Protein AF-A0A1M5PJF7-F1 (afdb_monomer)

pLDDT: mean 77.86, std 19.86, range [34.03, 98.06]

Secondary structure (DSSP, 8-state):
--------------------------PPP--------SSEEEEEHHHHHHHHHHHHHTGGGSTT--S-EEEEEESSTTS----TT--EEEESSSPPEEE---TTSEE-----HHHHHTT-EEEEEEETTSEEEEEE---TT--TTEEEHHHHHHHHHHHHHHHHHHS-HHHHHHHHHHHTSS-STTTS--EEPPPTT--EEEEEEEETTEEEEPPEETTTTEEE--TT-TTS-TT-EEEEEEPPPPPPP----

Structure (mmCIF, N/CA/C/O backbone):
data_AF-A0A1M5PJF7-F1
#
_entry.id   AF-A0A1M5PJF7-F1
#
loop_
_atom_site.group_PDB
_atom_site.id
_atom_site.type_symbol
_atom_site.label_atom_id
_atom_site.label_alt_id
_atom_site.label_comp_id
_atom_site.label_asym_id
_atom_site.label_entity_id
_atom_site.label_seq_id
_atom_site.pdbx_PDB_ins_code
_atom_site.Cartn_x
_atom_site.Cartn_y
_atom_site.Cartn_z
_atom_site.occupancy
_atom_site.B_iso_or_equiv
_atom_site.auth_seq_id
_atom_site.auth_comp_id
_atom_site.auth_asym_id
_atom_site.auth_atom_id
_atom_site.pdbx_PDB_model_num
ATOM 1 N N . MET A 1 1 ? -18.560 -54.743 82.446 1.00 37.56 1 MET A N 1
ATOM 2 C CA . MET A 1 1 ? -17.138 -55.149 82.391 1.00 37.56 1 MET A CA 1
ATOM 3 C C . MET A 1 1 ? -16.379 -53.989 81.767 1.00 37.56 1 MET A C 1
ATOM 5 O O . MET A 1 1 ? -16.608 -53.721 80.602 1.00 37.56 1 MET A O 1
ATOM 9 N N . SER A 1 2 ? -15.790 -53.081 82.554 1.00 37.41 2 SER A N 1
ATOM 10 C CA . SER A 1 2 ? -14.482 -53.226 83.243 1.00 37.41 2 SER A CA 1
ATOM 11 C C . SER A 1 2 ? -13.359 -53.350 82.197 1.00 37.41 2 SER A C 1
ATOM 13 O O . SER A 1 2 ? -13.464 -54.222 81.353 1.00 37.41 2 SER A O 1
ATOM 15 N N . LEU A 1 3 ? -12.280 -52.563 82.156 1.00 34.03 3 LEU A N 1
ATOM 16 C CA . LEU A 1 3 ? -11.519 -51.929 83.231 1.00 34.03 3 LEU A CA 1
ATOM 17 C C . LEU A 1 3 ? -10.560 -50.854 82.648 1.00 34.03 3 LEU A C 1
ATOM 19 O O . LEU A 1 3 ? -10.261 -50.854 81.459 1.00 34.03 3 LEU A O 1
ATOM 23 N N . ARG A 1 4 ? -10.105 -49.953 83.526 1.00 49.88 4 ARG A N 1
ATOM 24 C CA . ARG A 1 4 ? -9.154 -48.836 83.341 1.00 49.88 4 ARG A CA 1
ATOM 25 C C . ARG A 1 4 ? -7.689 -49.276 83.104 1.00 49.88 4 ARG A C 1
ATOM 27 O O . ARG A 1 4 ? -7.376 -50.438 83.329 1.00 49.88 4 ARG A O 1
ATOM 34 N N . LEU A 1 5 ? -6.836 -48.249 82.907 1.00 41.16 5 LEU A N 1
ATOM 35 C CA . LEU A 1 5 ? -5.386 -48.109 83.218 1.00 41.16 5 LEU A CA 1
ATOM 36 C C . LEU A 1 5 ? -4.423 -48.380 82.051 1.00 41.16 5 LEU A C 1
ATOM 38 O O . LEU A 1 5 ? -4.647 -49.297 81.281 1.00 41.16 5 LEU A O 1
ATOM 42 N N . MET A 1 6 ? -3.267 -47.728 81.908 1.00 40.53 6 MET A N 1
ATOM 43 C CA . MET A 1 6 ? -2.692 -46.425 82.294 1.00 40.53 6 MET A CA 1
ATOM 44 C C . MET A 1 6 ? -1.256 -46.442 81.718 1.00 40.53 6 MET A C 1
ATOM 46 O O . MET A 1 6 ? -0.660 -47.509 81.647 1.00 40.53 6 MET A O 1
ATOM 50 N N . GLN A 1 7 ? -0.693 -45.255 81.461 1.00 46.88 7 GLN A N 1
ATOM 51 C CA . GLN A 1 7 ? 0.750 -44.930 81.465 1.00 46.88 7 GLN A CA 1
ATOM 52 C C . GLN A 1 7 ? 1.678 -45.407 80.329 1.00 46.88 7 GLN A C 1
ATOM 54 O O . GLN A 1 7 ? 1.702 -46.566 79.939 1.00 46.88 7 GLN A O 1
ATOM 59 N N . GLY A 1 8 ? 2.575 -44.488 79.936 1.00 36.56 8 GLY A N 1
ATOM 60 C CA . GLY A 1 8 ? 3.914 -44.829 79.442 1.00 36.56 8 GLY A CA 1
ATOM 61 C C . GLY A 1 8 ? 4.430 -43.948 78.307 1.00 36.56 8 GLY A C 1
ATOM 62 O O . GLY A 1 8 ? 4.202 -44.250 77.146 1.00 36.56 8 GLY A O 1
ATOM 63 N N . ALA A 1 9 ? 5.144 -42.873 78.639 1.00 46.06 9 ALA A N 1
ATOM 64 C CA . ALA A 1 9 ? 5.827 -41.991 77.695 1.00 46.06 9 ALA A CA 1
ATOM 65 C C . ALA A 1 9 ? 7.051 -42.656 77.030 1.00 46.06 9 ALA A C 1
ATOM 67 O O . ALA A 1 9 ? 7.822 -43.323 77.713 1.00 46.06 9 ALA A O 1
ATOM 68 N N . ALA A 1 10 ? 7.292 -42.370 75.745 1.00 41.84 10 ALA A N 1
ATOM 69 C CA . ALA A 1 10 ? 8.631 -42.378 75.150 1.00 41.84 10 ALA A CA 1
ATOM 70 C C . ALA A 1 10 ? 8.677 -41.462 73.915 1.00 41.84 10 ALA A C 1
ATOM 72 O O . ALA A 1 10 ? 7.994 -41.674 72.916 1.00 41.84 10 ALA A O 1
ATOM 73 N N . LEU A 1 11 ? 9.494 -40.421 74.040 1.00 44.53 11 LEU A N 1
ATOM 74 C CA . LEU A 1 11 ? 9.906 -39.468 73.021 1.00 44.53 11 LEU A CA 1
ATOM 75 C C . LEU A 1 11 ? 10.819 -40.174 72.000 1.00 44.53 11 LEU A C 1
ATOM 77 O O . LEU A 1 11 ? 11.882 -40.655 72.383 1.00 44.53 11 LEU A O 1
ATOM 81 N N . VAL A 1 12 ? 10.459 -40.187 70.713 1.00 43.56 12 VAL A N 1
ATOM 82 C CA . VAL A 1 12 ? 11.425 -40.385 69.618 1.00 43.56 12 VAL A CA 1
ATOM 83 C C . VAL A 1 12 ? 11.188 -39.309 68.565 1.00 43.56 12 VAL A C 1
ATOM 85 O O . VAL A 1 12 ? 10.154 -39.251 67.906 1.00 43.56 12 VAL A O 1
ATOM 88 N N . LEU A 1 13 ? 12.181 -38.432 68.472 1.00 51.47 13 LEU A N 1
ATOM 89 C CA . LEU A 1 13 ? 12.356 -37.389 67.478 1.00 51.47 13 LEU A CA 1
ATOM 90 C C . LEU A 1 13 ? 12.697 -38.051 66.130 1.00 51.47 13 LEU A C 1
ATOM 92 O O . LEU A 1 13 ? 13.744 -38.686 66.017 1.00 51.47 13 LEU A O 1
ATOM 96 N N . VAL A 1 14 ? 11.861 -37.885 65.103 1.00 43.28 14 VAL A N 1
ATOM 97 C CA . VAL A 1 14 ? 12.261 -38.117 63.705 1.00 43.28 14 VAL A CA 1
ATOM 98 C C . VAL A 1 14 ? 11.822 -36.914 62.878 1.00 43.28 14 VAL A C 1
ATOM 100 O O . VAL A 1 14 ? 10.634 -36.662 62.692 1.00 43.28 14 VAL A O 1
ATOM 103 N N . CYS A 1 15 ? 12.816 -36.159 62.410 1.00 47.19 15 CYS A N 1
ATOM 104 C CA . CYS A 1 15 ? 12.682 -35.135 61.384 1.00 47.19 15 CYS A CA 1
ATOM 105 C C . CYS A 1 15 ? 12.075 -35.741 60.114 1.00 47.19 15 CYS A C 1
ATOM 107 O O . CYS A 1 15 ? 12.706 -36.560 59.451 1.00 47.19 15 CYS A O 1
ATOM 109 N N . GLY A 1 16 ? 10.878 -35.291 59.755 1.00 39.50 16 GLY A N 1
ATOM 110 C CA . GLY A 1 16 ? 10.255 -35.546 58.463 1.00 39.50 16 GLY A CA 1
ATOM 111 C C . GLY A 1 16 ? 9.564 -34.276 58.001 1.00 39.50 16 GLY A C 1
ATOM 112 O O . GLY A 1 16 ? 8.372 -34.095 58.231 1.00 39.50 16 GLY A O 1
ATOM 113 N N . SER A 1 17 ? 10.338 -33.363 57.421 1.00 43.09 17 SER A N 1
ATOM 114 C CA . SER A 1 17 ? 9.869 -32.108 56.840 1.00 43.09 17 SER A CA 1
ATOM 115 C C . SER A 1 17 ? 8.889 -32.413 55.704 1.00 43.09 17 SER A C 1
ATOM 117 O O . SER A 1 17 ? 9.295 -32.706 54.581 1.00 43.09 17 SER A O 1
ATOM 119 N N . LEU A 1 18 ? 7.589 -32.364 55.990 1.00 44.09 18 LEU A N 1
ATOM 120 C CA . LEU A 1 18 ? 6.562 -32.302 54.957 1.00 44.09 18 LEU A CA 1
ATOM 121 C C . LEU A 1 18 ? 6.704 -30.946 54.261 1.00 44.09 18 LEU A C 1
ATOM 123 O O . LEU A 1 18 ? 6.338 -29.90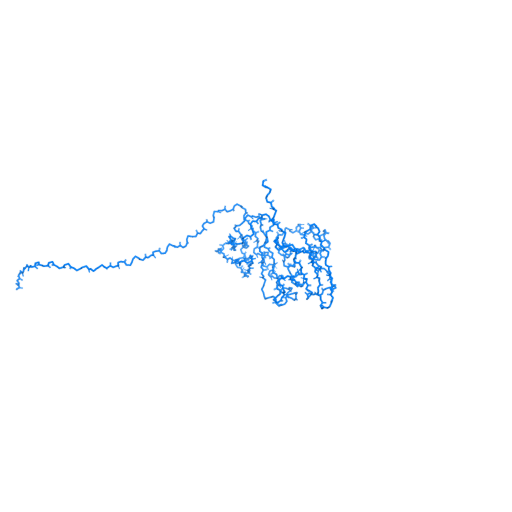4 54.803 1.00 44.09 18 LEU A O 1
ATOM 127 N N . PHE A 1 19 ? 7.294 -30.972 53.068 1.00 39.22 19 PHE A N 1
ATOM 128 C CA . PHE A 1 19 ? 7.255 -29.872 52.117 1.00 39.22 19 PHE A CA 1
ATOM 129 C C . PHE A 1 19 ? 5.787 -29.578 51.785 1.00 39.22 19 PHE A C 1
ATOM 131 O O . PHE A 1 19 ? 5.171 -30.265 50.972 1.00 39.22 19 PHE A O 1
ATOM 138 N N . SER A 1 20 ? 5.221 -28.545 52.409 1.00 41.41 20 SER A N 1
ATOM 139 C CA . SER A 1 20 ? 4.055 -27.863 51.856 1.00 41.41 20 SER A CA 1
ATOM 140 C C . SER A 1 20 ? 4.464 -27.292 50.504 1.00 41.41 20 SER A C 1
ATOM 142 O O . SER A 1 20 ? 5.227 -26.328 50.434 1.00 41.41 20 SER A O 1
ATOM 144 N N . ALA A 1 21 ? 3.979 -27.906 49.426 1.00 42.25 21 ALA A N 1
ATOM 145 C CA . ALA A 1 21 ? 4.010 -27.312 48.103 1.00 42.25 21 ALA A CA 1
ATOM 146 C C . ALA A 1 21 ? 3.176 -26.026 48.157 1.00 42.25 21 ALA A C 1
ATOM 148 O O . ALA A 1 21 ? 1.947 -26.057 48.103 1.00 42.25 21 ALA A O 1
ATOM 149 N N . ALA A 1 22 ? 3.852 -24.890 48.321 1.00 41.84 22 ALA A N 1
ATOM 150 C CA . ALA A 1 22 ? 3.267 -23.595 48.046 1.00 41.84 22 ALA A CA 1
ATOM 151 C C . ALA A 1 22 ? 2.885 -23.596 46.563 1.00 41.84 22 ALA A C 1
ATOM 153 O O . ALA A 1 22 ? 3.747 -23.525 45.687 1.00 41.84 22 ALA A O 1
ATOM 154 N N . ALA A 1 23 ? 1.590 -23.747 46.288 1.00 39.09 23 ALA A N 1
ATOM 155 C CA . ALA A 1 23 ? 1.035 -23.450 44.984 1.00 39.09 23 ALA A CA 1
ATOM 156 C C . ALA A 1 23 ? 1.400 -21.995 44.679 1.00 39.09 23 ALA A C 1
ATOM 158 O O . ALA A 1 23 ? 0.889 -21.072 45.314 1.00 39.09 23 ALA A O 1
ATOM 159 N N . LEU A 1 24 ? 2.345 -21.805 43.758 1.00 40.41 24 LEU A N 1
ATOM 160 C CA . LEU A 1 24 ? 2.620 -20.510 43.162 1.00 40.41 24 LEU A CA 1
ATOM 161 C C . LEU A 1 24 ? 1.315 -20.065 42.507 1.00 40.41 24 LEU A C 1
ATOM 163 O O . LEU A 1 24 ? 0.960 -20.537 41.429 1.00 40.41 24 LEU A O 1
ATOM 167 N N . ALA A 1 25 ? 0.581 -19.194 43.196 1.00 42.78 25 ALA A N 1
ATOM 168 C CA . ALA A 1 25 ? -0.446 -18.386 42.579 1.00 42.78 25 ALA A CA 1
ATOM 169 C C . ALA A 1 25 ? 0.254 -17.614 41.458 1.00 42.78 25 ALA A C 1
ATOM 171 O O . ALA A 1 25 ? 0.990 -16.662 41.714 1.00 42.78 25 ALA A O 1
ATOM 172 N N . GLN A 1 26 ? 0.108 -18.094 40.223 1.00 41.62 26 GLN A N 1
ATOM 173 C CA . GLN A 1 26 ? 0.481 -17.321 39.055 1.00 41.62 26 GLN A CA 1
ATOM 174 C C . GLN A 1 26 ? -0.408 -16.085 39.078 1.00 41.62 26 GLN A C 1
ATOM 176 O O . GLN A 1 26 ? -1.616 -16.166 38.853 1.00 41.62 26 GLN A O 1
ATOM 181 N N . GLU A 1 27 ? 0.203 -14.960 39.438 1.00 40.22 27 GLU A N 1
ATOM 182 C CA . GLU A 1 27 ? -0.378 -13.637 39.290 1.00 40.22 27 GLU A CA 1
ATOM 183 C C . GLU A 1 27 ? -0.905 -13.560 37.848 1.00 40.22 27 GLU A C 1
ATOM 185 O O . GLU A 1 27 ? -0.125 -13.797 36.915 1.00 40.22 27 GLU A O 1
ATOM 190 N N . PRO A 1 28 ? -2.220 -13.345 37.636 1.00 44.25 28 PRO A N 1
ATOM 191 C CA . PRO A 1 28 ? -2.750 -13.225 36.287 1.00 44.25 28 PRO A CA 1
ATOM 192 C C . PRO A 1 28 ? -1.935 -12.138 35.586 1.00 44.25 28 PRO A C 1
ATOM 194 O O . PRO A 1 28 ? -1.620 -11.131 36.233 1.00 44.25 28 PRO A O 1
ATOM 197 N N . PRO A 1 29 ? -1.534 -12.333 34.314 1.00 44.34 29 PRO A N 1
ATOM 198 C CA . PRO A 1 29 ? -0.698 -11.365 33.626 1.00 44.34 29 PRO A CA 1
ATOM 199 C C . PRO A 1 29 ? -1.366 -10.008 33.778 1.00 44.34 29 PRO A C 1
ATOM 201 O O . PRO A 1 29 ? -2.512 -9.843 33.355 1.00 44.34 29 PRO A O 1
ATOM 204 N N . LYS A 1 30 ? -0.678 -9.085 34.470 1.00 39.25 30 LYS A N 1
ATOM 205 C CA . LYS A 1 30 ? -1.157 -7.724 34.693 1.00 39.25 30 LYS A CA 1
ATOM 206 C C . LYS A 1 30 ? -1.601 -7.208 33.342 1.00 39.25 30 LYS A C 1
ATOM 208 O O . LYS A 1 30 ? -0.770 -6.978 32.463 1.00 39.25 30 LYS A O 1
ATOM 213 N N . ALA A 1 31 ? -2.917 -7.091 33.177 1.00 40.16 31 ALA A N 1
ATOM 214 C CA . ALA A 1 31 ? -3.494 -6.384 32.063 1.00 40.16 31 ALA A CA 1
ATOM 215 C C . ALA A 1 31 ? -2.829 -5.015 32.105 1.00 40.16 31 ALA A C 1
ATOM 217 O O . ALA A 1 31 ? -2.982 -4.277 33.078 1.00 40.16 31 ALA A O 1
ATOM 218 N N . VAL A 1 32 ? -1.976 -4.747 31.118 1.00 47.91 32 VAL A N 1
ATOM 219 C CA . VAL A 1 32 ? -1.353 -3.444 30.954 1.00 47.91 32 VAL A CA 1
ATOM 220 C C . VAL A 1 32 ? -2.512 -2.496 30.701 1.00 47.91 32 VAL A C 1
ATOM 222 O O . VAL A 1 32 ? -3.029 -2.406 29.588 1.00 47.91 32 VAL A O 1
ATOM 225 N N . GLU A 1 33 ? -2.979 -1.871 31.776 1.00 37.62 33 GLU A N 1
ATOM 226 C CA . GLU A 1 33 ? -3.931 -0.781 31.760 1.00 37.62 33 GLU A CA 1
ATOM 227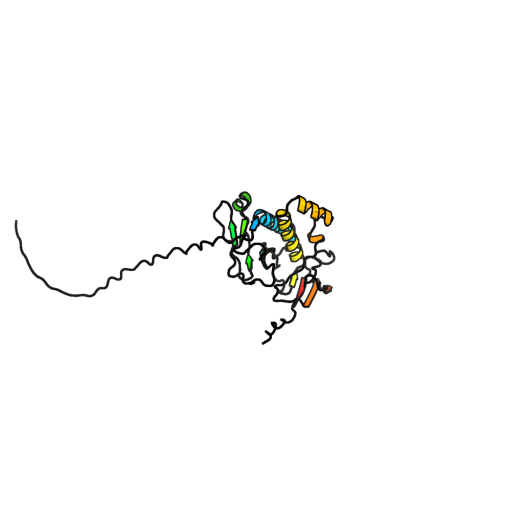 C C . GLU A 1 33 ? -3.222 0.352 31.024 1.00 37.62 33 GLU A C 1
ATOM 229 O O . GLU A 1 33 ? -2.308 1.007 31.534 1.00 37.62 33 GLU A O 1
ATOM 234 N N . ILE A 1 34 ? -3.538 0.471 29.735 1.00 48.06 34 ILE A N 1
ATOM 235 C CA . ILE A 1 34 ? -2.946 1.467 28.857 1.00 48.06 34 ILE A CA 1
ATOM 236 C C . ILE A 1 34 ? -3.388 2.814 29.419 1.00 48.06 34 ILE A C 1
ATOM 238 O O . ILE A 1 34 ? -4.544 3.202 29.258 1.00 48.06 34 ILE A O 1
ATOM 242 N N . LYS A 1 35 ? -2.466 3.522 30.086 1.00 42.34 35 LYS A N 1
ATOM 243 C CA . LYS A 1 35 ? -2.616 4.947 30.399 1.00 42.34 35 LYS A CA 1
ATOM 244 C C . LYS A 1 35 ? -3.142 5.628 29.142 1.00 42.34 35 LYS A C 1
ATOM 246 O O . LYS A 1 35 ? -2.438 5.633 28.133 1.00 42.34 35 LYS A O 1
ATOM 251 N N . GLY A 1 36 ? -4.371 6.142 29.216 1.00 47.97 36 GLY A N 1
ATOM 252 C CA . GLY A 1 36 ? -5.081 6.747 28.094 1.00 47.97 36 GLY A CA 1
ATOM 253 C C . GLY A 1 36 ? -4.162 7.687 27.325 1.00 47.97 36 GLY A C 1
ATOM 254 O O . GLY A 1 36 ? -3.792 8.758 27.809 1.00 47.97 36 GLY A O 1
ATOM 255 N N . MET A 1 37 ? -3.728 7.246 26.146 1.00 63.00 37 MET A N 1
ATOM 256 C CA . MET A 1 37 ? -2.915 8.063 25.267 1.00 63.00 37 MET A CA 1
ATOM 257 C C . MET A 1 37 ? -3.826 9.128 24.665 1.00 63.00 37 MET A C 1
ATOM 259 O O . MET A 1 37 ? -4.854 8.814 24.072 1.00 63.00 37 MET A O 1
ATOM 263 N N . LYS A 1 38 ? -3.463 10.399 24.836 1.00 54.66 38 LYS A N 1
ATOM 264 C CA . LYS A 1 38 ? -4.208 11.513 24.249 1.00 54.66 38 LYS A CA 1
ATOM 265 C C . LYS A 1 38 ? -4.028 11.494 22.724 1.00 54.66 38 LYS A C 1
ATOM 267 O O . LYS A 1 38 ? -2.899 11.654 22.268 1.00 54.66 38 LYS A O 1
ATOM 272 N N . ASP A 1 39 ? -5.135 11.347 21.988 1.00 60.56 39 ASP A N 1
ATOM 273 C CA . ASP A 1 39 ? -5.223 11.343 20.512 1.00 60.56 39 ASP A CA 1
ATOM 274 C C . ASP A 1 39 ? -4.454 10.175 19.848 1.00 60.56 39 ASP A C 1
ATOM 276 O O . ASP A 1 39 ? -3.387 10.402 19.271 1.00 60.56 39 ASP A O 1
ATOM 280 N N . PRO A 1 40 ? -4.927 8.917 19.969 1.00 65.44 40 PRO A N 1
ATOM 281 C CA . PRO A 1 40 ? -4.316 7.778 19.278 1.00 65.44 40 PRO A CA 1
ATOM 282 C C . PRO A 1 40 ? -4.506 7.862 17.750 1.00 65.44 40 PRO A C 1
ATOM 284 O O . PRO A 1 40 ? -5.423 8.522 17.263 1.00 65.44 40 PRO A O 1
ATOM 287 N N . GLU A 1 41 ? -3.648 7.188 16.974 1.00 71.38 41 GLU A N 1
ATOM 288 C CA . GLU A 1 41 ? -3.918 6.969 15.542 1.00 71.38 41 GLU A CA 1
ATOM 289 C C . GLU A 1 41 ? -5.118 6.022 15.397 1.00 71.38 41 GLU A C 1
ATOM 291 O O . GLU A 1 41 ? -5.075 4.892 15.891 1.00 71.38 41 GLU A O 1
ATOM 296 N N . LEU A 1 42 ? -6.166 6.508 14.725 1.00 80.88 42 LEU A N 1
ATOM 297 C CA . LEU A 1 42 ? -7.426 5.807 14.491 1.00 80.88 42 LEU A CA 1
ATOM 298 C C . LEU A 1 42 ? -7.654 5.640 12.989 1.00 80.88 42 LEU A C 1
ATOM 300 O O . LEU A 1 42 ? -7.489 6.588 12.217 1.00 80.88 42 LEU A O 1
ATOM 304 N N . ARG A 1 43 ? -8.065 4.439 12.585 1.00 86.81 43 ARG A N 1
ATOM 305 C CA . ARG A 1 43 ? -8.507 4.126 11.221 1.00 86.81 43 ARG A CA 1
ATOM 306 C C . ARG A 1 43 ? -9.759 3.268 11.279 1.00 86.81 43 ARG A C 1
ATOM 308 O O . ARG A 1 43 ? -9.770 2.251 11.961 1.00 86.81 43 ARG A O 1
ATOM 315 N N . LEU A 1 44 ? -10.793 3.636 10.529 1.00 92.38 44 LEU A N 1
ATOM 316 C CA . LEU A 1 44 ? -12.035 2.865 10.484 1.00 92.38 44 LEU A CA 1
ATOM 317 C C . LEU A 1 44 ? -11.780 1.470 9.897 1.00 92.38 44 LEU A C 1
ATOM 319 O O . LEU A 1 44 ? -11.188 1.329 8.822 1.00 92.38 44 LEU A O 1
ATOM 323 N N . PHE A 1 45 ? -12.285 0.433 10.564 1.00 95.12 45 PHE A N 1
ATOM 324 C CA . PHE A 1 45 ? -12.196 -0.952 10.099 1.00 95.12 45 PHE A CA 1
ATOM 325 C C . PHE A 1 45 ? -12.911 -1.145 8.754 1.00 95.12 45 PHE A C 1
ATOM 327 O O . PHE A 1 45 ? -12.447 -1.898 7.897 1.00 95.12 45 PHE A O 1
ATOM 334 N N . ARG A 1 46 ? -13.996 -0.397 8.510 1.00 95.50 46 ARG A N 1
ATOM 335 C CA . ARG A 1 46 ? -14.675 -0.369 7.205 1.00 95.50 46 ARG A CA 1
ATOM 336 C C . ARG A 1 46 ? -13.758 0.100 6.081 1.00 95.50 46 ARG A C 1
ATOM 338 O O . ARG A 1 46 ? -13.725 -0.536 5.037 1.00 95.50 46 ARG A O 1
ATOM 345 N N . SER A 1 47 ? -12.959 1.143 6.309 1.00 95.38 47 SER A N 1
ATOM 346 C CA . SER A 1 47 ? -12.003 1.636 5.312 1.00 95.38 47 SER A CA 1
ATOM 347 C C . SER A 1 47 ? -10.943 0.592 4.984 1.00 95.38 47 SER A C 1
ATOM 349 O O . SER A 1 47 ? -10.621 0.398 3.817 1.00 95.38 47 SER A O 1
ATOM 351 N N . VAL A 1 48 ? -10.444 -0.131 5.992 1.00 95.38 48 VAL A N 1
ATOM 352 C CA . VAL A 1 48 ? -9.550 -1.281 5.774 1.00 95.38 48 VAL A CA 1
ATOM 353 C C . VAL A 1 48 ? -10.243 -2.374 4.969 1.00 95.38 48 VAL A C 1
ATOM 355 O O . VAL A 1 48 ? -9.632 -2.922 4.056 1.00 95.38 48 VAL A O 1
ATOM 358 N N . THR A 1 49 ? -11.499 -2.685 5.292 1.00 97.00 49 THR A N 1
ATOM 359 C CA . THR A 1 49 ? -12.282 -3.705 4.580 1.00 97.00 49 THR A CA 1
ATOM 360 C C . THR A 1 49 ? -12.424 -3.346 3.103 1.00 97.00 49 THR A C 1
ATOM 362 O O . THR A 1 49 ? -12.154 -4.199 2.267 1.00 97.00 49 THR A O 1
ATOM 365 N N . THR A 1 50 ? -12.674 -2.074 2.768 1.00 97.38 50 THR A N 1
ATOM 366 C CA . THR A 1 50 ? -12.627 -1.588 1.378 1.00 97.38 50 THR A CA 1
ATOM 367 C C . THR A 1 50 ? -11.270 -1.856 0.718 1.00 97.38 50 THR A C 1
ATOM 369 O O . THR A 1 50 ? -11.201 -2.215 -0.456 1.00 97.38 50 THR A O 1
ATOM 372 N N . GLY A 1 51 ? -10.169 -1.694 1.456 1.00 97.00 51 GLY A N 1
ATOM 373 C CA . GLY A 1 51 ? -8.832 -2.044 0.974 1.00 97.00 51 GLY A CA 1
ATOM 374 C C . GLY A 1 51 ? -8.667 -3.542 0.696 1.00 97.00 51 GLY A C 1
ATOM 375 O O . GLY A 1 51 ? -8.091 -3.905 -0.327 1.00 97.00 51 GLY A O 1
ATOM 376 N N . LEU A 1 52 ? -9.206 -4.404 1.565 1.00 98.00 52 LEU A N 1
ATOM 377 C CA . LEU A 1 52 ? -9.237 -5.857 1.355 1.00 98.00 52 LEU A CA 1
ATOM 378 C C . LEU A 1 52 ? -10.079 -6.222 0.122 1.00 98.00 52 LEU A C 1
ATOM 380 O O . LEU A 1 52 ? -9.637 -7.029 -0.688 1.00 98.00 52 LEU A O 1
ATOM 384 N N . ASP A 1 53 ? -11.241 -5.588 -0.059 1.00 98.06 53 ASP A N 1
ATOM 385 C CA . ASP A 1 53 ? -12.096 -5.773 -1.240 1.00 98.06 53 ASP A CA 1
ATOM 386 C C . ASP A 1 53 ? -11.374 -5.364 -2.524 1.00 98.06 53 ASP A C 1
ATOM 388 O O . ASP A 1 53 ? -11.378 -6.105 -3.500 1.00 98.06 53 ASP A O 1
ATOM 392 N N . THR A 1 54 ? -10.681 -4.223 -2.499 1.00 97.94 54 THR A N 1
ATOM 393 C CA . THR A 1 54 ? -9.902 -3.734 -3.646 1.00 97.94 54 THR A CA 1
ATOM 394 C C . THR A 1 54 ? -8.751 -4.684 -3.986 1.00 97.94 54 THR A C 1
ATOM 396 O O . THR A 1 54 ? -8.458 -4.914 -5.155 1.00 97.94 54 THR A O 1
ATOM 399 N N . PHE A 1 55 ? -8.090 -5.262 -2.981 1.00 98.06 55 PHE A N 1
ATOM 400 C CA . PHE A 1 55 ? -7.053 -6.267 -3.211 1.00 98.06 55 PHE A CA 1
ATOM 401 C C . PHE A 1 55 ? -7.610 -7.523 -3.893 1.00 98.06 55 PHE A C 1
ATOM 403 O O . PHE A 1 55 ? -6.970 -8.067 -4.790 1.00 98.06 55 PHE A O 1
ATOM 410 N N . ASP A 1 56 ? -8.797 -7.970 -3.478 1.00 97.88 56 ASP A N 1
ATOM 411 C CA . ASP A 1 56 ? -9.467 -9.123 -4.077 1.00 97.88 56 ASP A CA 1
ATOM 412 C C . ASP A 1 56 ? -9.955 -8.827 -5.507 1.00 97.88 56 ASP A C 1
ATOM 414 O O . ASP A 1 56 ? -9.810 -9.684 -6.378 1.00 97.88 56 ASP A O 1
ATOM 418 N N . GLU A 1 57 ? -10.480 -7.622 -5.756 1.00 97.88 57 GLU A N 1
ATOM 419 C CA . GLU A 1 57 ? -10.984 -7.168 -7.062 1.00 97.88 57 GLU A CA 1
ATOM 420 C C . GLU A 1 57 ? -9.883 -7.092 -8.127 1.00 97.88 57 GLU A C 1
ATOM 422 O O . GLU A 1 57 ? -10.110 -7.538 -9.246 1.00 97.88 57 GLU A O 1
ATOM 427 N N . TYR A 1 58 ? -8.702 -6.569 -7.774 1.00 97.00 58 TYR A N 1
ATOM 428 C CA . TYR A 1 58 ? -7.586 -6.322 -8.703 1.00 97.00 58 TYR A CA 1
ATOM 429 C C . TYR A 1 58 ? -6.436 -7.328 -8.538 1.00 97.00 58 TYR A C 1
ATOM 431 O O . TYR A 1 58 ? -5.258 -7.017 -8.761 1.00 97.00 58 TYR A O 1
ATOM 439 N N . ARG A 1 59 ? -6.751 -8.550 -8.093 1.00 96.38 59 ARG A N 1
ATOM 440 C CA . ARG A 1 59 ? -5.757 -9.588 -7.781 1.00 96.38 59 ARG A CA 1
ATOM 441 C C . ARG A 1 59 ? -4.903 -9.976 -8.994 1.00 96.38 59 ARG A C 1
ATOM 443 O O . ARG A 1 59 ? -3.767 -10.416 -8.818 1.00 96.38 59 ARG A O 1
ATOM 450 N N . GLU A 1 60 ? -5.393 -9.778 -10.217 1.00 96.62 60 GLU A N 1
ATOM 451 C CA . GLU A 1 60 ? -4.634 -9.999 -11.452 1.00 96.62 60 GLU A CA 1
ATOM 452 C C . GLU A 1 60 ? -3.360 -9.152 -11.542 1.00 96.62 60 GLU A C 1
ATOM 454 O O . GLU A 1 60 ? -2.400 -9.565 -12.193 1.00 96.62 60 GLU A O 1
ATOM 459 N N . LEU A 1 61 ? -3.305 -8.014 -10.842 1.00 95.56 61 LEU A N 1
ATOM 460 C CA . LEU A 1 61 ? -2.105 -7.189 -10.778 1.00 95.56 61 LEU A CA 1
ATOM 461 C C . LEU A 1 61 ? -0.994 -7.840 -9.955 1.00 95.56 61 LEU A C 1
ATOM 463 O O . LEU A 1 61 ? 0.164 -7.516 -10.191 1.00 95.56 61 LEU A O 1
ATOM 467 N N . ALA A 1 62 ? -1.296 -8.751 -9.023 1.00 96.56 62 ALA A N 1
ATOM 468 C CA . ALA A 1 62 ? -0.315 -9.458 -8.191 1.00 96.56 62 ALA A CA 1
ATOM 469 C C . ALA A 1 62 ? -0.774 -10.899 -7.859 1.00 96.56 62 ALA A C 1
ATOM 471 O O . ALA A 1 62 ? -0.994 -11.238 -6.694 1.00 96.56 62 ALA A O 1
ATOM 472 N N . PRO A 1 63 ? -0.889 -11.789 -8.863 1.00 96.38 63 PRO A N 1
ATOM 473 C CA . PRO A 1 63 ? -1.593 -13.069 -8.722 1.00 96.38 63 PRO A CA 1
ATOM 474 C C . PRO A 1 63 ? -0.894 -14.063 -7.785 1.00 96.38 63 PRO A C 1
ATOM 476 O O . PRO A 1 63 ? -1.532 -14.963 -7.243 1.00 96.38 63 PRO A O 1
ATOM 479 N N . ALA A 1 64 ? 0.416 -13.905 -7.576 1.00 96.69 64 ALA A N 1
ATOM 480 C CA . ALA A 1 64 ? 1.205 -14.736 -6.670 1.00 96.69 64 ALA A CA 1
ATOM 481 C C . ALA A 1 64 ? 1.120 -14.287 -5.197 1.00 96.69 64 ALA A C 1
ATOM 483 O O . ALA A 1 64 ? 1.646 -14.969 -4.316 1.00 96.69 64 ALA A O 1
ATOM 484 N N . VAL A 1 65 ? 0.478 -13.149 -4.908 1.00 96.75 65 VAL A N 1
ATOM 485 C CA . VAL A 1 65 ? 0.279 -12.659 -3.540 1.00 96.75 65 VAL A CA 1
ATOM 486 C C . VAL A 1 65 ? -1.037 -13.217 -3.001 1.00 96.75 65 VAL A C 1
ATOM 488 O O . VAL A 1 65 ? -2.121 -12.865 -3.455 1.00 96.75 65 VAL A O 1
ATOM 491 N N . GLY A 1 66 ? -0.946 -14.113 -2.016 1.00 94.56 66 GLY A N 1
ATOM 492 C CA . GLY A 1 66 ? -2.123 -14.793 -1.463 1.00 94.56 66 GLY A CA 1
ATOM 493 C C . GLY A 1 66 ? -2.996 -13.912 -0.562 1.00 94.56 66 GLY A C 1
ATOM 494 O O . GLY A 1 66 ? -4.224 -14.022 -0.610 1.00 94.56 66 GLY A O 1
ATOM 495 N N . THR A 1 67 ? -2.364 -13.032 0.222 1.00 95.44 67 THR A N 1
ATOM 496 C CA . THR A 1 67 ? -3.000 -12.257 1.298 1.00 95.44 67 THR A CA 1
ATOM 497 C C . THR A 1 67 ? -2.463 -10.829 1.323 1.00 95.44 67 THR A C 1
ATOM 499 O O . THR A 1 67 ? -1.249 -10.629 1.257 1.00 95.44 67 THR A O 1
ATOM 502 N N . LEU A 1 68 ? -3.353 -9.844 1.486 1.00 97.00 68 LEU A N 1
ATOM 503 C CA . LEU A 1 68 ? -2.959 -8.452 1.695 1.00 97.00 68 LEU A CA 1
ATOM 504 C C . LEU A 1 68 ? -2.282 -8.275 3.061 1.00 97.00 68 LEU A C 1
ATOM 506 O O . LEU A 1 68 ? -2.864 -8.566 4.110 1.00 97.00 68 LEU A O 1
ATOM 510 N N . ARG A 1 69 ? -1.070 -7.726 3.035 1.00 95.56 69 ARG A N 1
ATOM 511 C CA . ARG A 1 69 ? -0.328 -7.273 4.210 1.00 95.56 69 ARG A CA 1
ATOM 512 C C . ARG A 1 69 ? -0.332 -5.745 4.261 1.00 95.56 69 ARG A C 1
ATOM 514 O O . ARG A 1 69 ? -0.410 -5.068 3.237 1.00 95.56 69 ARG A O 1
ATOM 521 N N . PHE A 1 70 ? -0.226 -5.203 5.464 1.00 94.06 70 PHE A N 1
ATOM 522 C CA . PHE A 1 70 ? 0.028 -3.792 5.717 1.00 94.06 70 PHE A CA 1
ATOM 523 C C . PHE A 1 70 ? 1.375 -3.625 6.414 1.00 94.06 70 PHE A C 1
ATOM 525 O O . PHE A 1 70 ? 1.810 -4.521 7.133 1.00 94.06 70 PHE A O 1
ATOM 532 N N . ARG A 1 71 ? 2.018 -2.469 6.252 1.00 90.31 71 ARG A N 1
ATOM 533 C CA . ARG A 1 71 ? 3.215 -2.082 7.009 1.00 90.31 71 ARG A CA 1
ATOM 534 C C . ARG A 1 71 ? 3.033 -0.708 7.639 1.00 90.31 71 ARG A C 1
ATOM 536 O O . ARG A 1 71 ? 2.394 0.177 7.066 1.00 90.31 71 ARG A O 1
ATOM 543 N N . LEU A 1 72 ? 3.616 -0.528 8.821 1.00 86.88 72 LEU A N 1
ATOM 544 C CA . LEU A 1 72 ? 3.739 0.778 9.458 1.00 86.88 72 LEU A CA 1
ATOM 545 C C . LEU A 1 72 ? 4.829 1.617 8.791 1.00 86.88 72 LEU A C 1
ATOM 547 O O . LEU A 1 72 ? 5.989 1.221 8.713 1.00 86.88 72 LEU A O 1
ATOM 551 N N . LYS A 1 73 ? 4.456 2.816 8.348 1.00 80.06 73 LYS A N 1
ATOM 552 C CA . LYS A 1 73 ? 5.369 3.842 7.843 1.00 80.06 73 LYS A CA 1
ATOM 553 C C . LYS A 1 73 ? 5.369 5.024 8.806 1.00 80.06 73 LYS A C 1
ATOM 555 O O . LYS A 1 73 ? 4.318 5.606 9.065 1.00 80.06 73 LYS A O 1
ATOM 560 N N . ALA A 1 74 ? 6.536 5.387 9.334 1.00 78.38 74 ALA A N 1
ATOM 561 C CA . ALA A 1 74 ? 6.692 6.619 10.106 1.00 78.38 74 ALA A CA 1
ATOM 562 C C . ALA A 1 74 ? 6.443 7.836 9.199 1.00 78.38 74 ALA A C 1
ATOM 564 O O . ALA A 1 74 ? 6.915 7.866 8.060 1.00 78.38 74 ALA A O 1
ATOM 565 N N . ARG A 1 75 ? 5.694 8.832 9.684 1.00 73.50 75 ARG A N 1
ATOM 566 C CA . ARG A 1 75 ? 5.440 10.074 8.934 1.00 73.50 75 ARG A CA 1
ATOM 567 C C . ARG A 1 75 ? 6.572 11.090 9.069 1.00 73.50 75 ARG A C 1
ATOM 569 O O . ARG A 1 75 ? 6.757 11.903 8.172 1.00 73.50 75 ARG A O 1
ATOM 576 N N . GLU A 1 76 ? 7.326 11.025 10.162 1.00 66.62 76 GLU A N 1
ATOM 577 C CA . GLU A 1 76 ? 8.482 11.883 10.424 1.00 66.62 76 GLU A CA 1
ATOM 578 C C . GLU A 1 76 ? 9.755 11.035 10.477 1.00 66.62 76 GLU A C 1
ATOM 580 O O . GLU A 1 76 ? 9.784 9.968 11.093 1.00 66.62 76 GLU A O 1
ATOM 585 N N . SER A 1 77 ? 10.821 11.510 9.829 1.00 59.38 77 SER A N 1
ATOM 586 C CA . SER A 1 77 ? 12.113 10.814 9.746 1.00 59.38 77 SER A CA 1
ATOM 587 C C . SER A 1 77 ? 12.847 10.719 11.088 1.00 59.38 77 SER A C 1
ATOM 589 O O . SER A 1 77 ? 13.726 9.870 11.233 1.00 59.38 77 SER A O 1
ATOM 591 N N . THR A 1 78 ? 12.477 11.570 12.048 1.00 52.28 78 THR A N 1
ATOM 592 C CA . THR A 1 78 ? 13.054 11.694 13.395 1.00 52.28 78 THR A CA 1
ATOM 593 C C . THR A 1 78 ? 12.410 10.773 14.430 1.00 52.28 78 THR A C 1
ATOM 595 O O . THR A 1 78 ? 12.911 10.680 15.549 1.00 52.28 78 THR A O 1
ATOM 598 N N . LEU A 1 79 ? 11.300 10.109 14.094 1.00 60.44 79 LEU A N 1
ATOM 599 C CA . LEU A 1 79 ? 10.639 9.188 15.012 1.00 60.44 79 LEU A CA 1
ATOM 600 C C . LEU A 1 79 ? 11.449 7.903 15.167 1.00 60.44 79 LEU A C 1
ATOM 602 O O . LEU A 1 79 ? 12.018 7.393 14.199 1.00 60.44 79 LEU A O 1
ATOM 606 N N . ASP A 1 80 ? 11.445 7.365 16.389 1.00 59.19 80 ASP A N 1
ATOM 607 C CA . ASP A 1 80 ? 11.942 6.020 16.653 1.00 59.19 80 ASP A CA 1
ATOM 608 C C . ASP A 1 80 ? 11.181 5.033 15.758 1.00 59.19 80 ASP A C 1
ATOM 610 O O . ASP A 1 80 ? 9.953 4.924 15.813 1.00 59.19 80 ASP A O 1
ATOM 614 N N . LYS A 1 81 ? 11.932 4.367 14.879 1.00 63.00 81 LYS A N 1
ATOM 615 C CA . LYS A 1 81 ? 11.408 3.416 13.897 1.00 63.00 81 LYS A CA 1
ATOM 616 C C . LYS A 1 81 ? 11.197 2.033 14.505 1.00 63.00 81 LYS A C 1
ATOM 618 O O . LYS A 1 81 ? 10.701 1.162 13.796 1.00 63.00 81 LYS A O 1
ATOM 623 N N . SER A 1 82 ? 11.573 1.820 15.772 1.00 65.94 82 SER A N 1
ATOM 624 C CA . SER A 1 82 ? 11.316 0.558 16.459 1.00 65.94 82 SER A CA 1
ATOM 625 C C . SER A 1 82 ? 9.811 0.305 16.540 1.00 65.94 82 SER A C 1
ATOM 627 O O . SER A 1 82 ? 9.036 1.046 17.156 1.00 65.94 82 SER A O 1
ATOM 629 N N . THR A 1 83 ? 9.399 -0.784 15.899 1.00 66.88 83 THR A N 1
ATOM 630 C CA . THR A 1 83 ? 8.034 -1.304 15.951 1.00 66.88 83 THR A CA 1
ATOM 631 C C . THR A 1 83 ? 7.807 -2.214 17.155 1.00 66.88 83 THR A C 1
ATOM 633 O O . THR A 1 83 ? 6.661 -2.533 17.451 1.00 66.88 83 THR A O 1
ATOM 636 N N . ASP A 1 84 ? 8.861 -2.559 17.904 1.00 67.50 84 ASP A N 1
ATOM 637 C CA . ASP A 1 84 ? 8.849 -3.555 18.990 1.00 67.50 84 ASP A CA 1
ATOM 638 C C . ASP A 1 84 ? 7.924 -3.178 20.152 1.00 67.50 84 ASP A C 1
ATOM 640 O O . ASP A 1 84 ? 7.470 -4.022 20.921 1.00 67.50 84 ASP A O 1
ATOM 644 N N . THR A 1 85 ? 7.628 -1.887 20.287 1.00 77.00 85 THR A N 1
ATOM 645 C CA . THR A 1 85 ? 6.753 -1.354 21.336 1.00 77.00 85 THR A CA 1
ATOM 646 C C . THR A 1 85 ? 5.434 -0.811 20.783 1.00 77.00 85 THR A C 1
ATOM 648 O O . THR A 1 85 ? 4.674 -0.171 21.523 1.00 77.00 85 THR A O 1
ATOM 651 N N . ILE A 1 86 ? 5.150 -1.025 19.493 1.00 85.19 86 ILE A N 1
ATOM 652 C CA . ILE A 1 86 ? 3.874 -0.664 18.873 1.00 85.19 86 ILE A CA 1
ATOM 653 C C . ILE A 1 86 ? 2.902 -1.834 19.034 1.00 85.19 86 ILE A C 1
ATOM 655 O O . ILE A 1 86 ? 3.213 -2.972 18.704 1.00 85.19 86 ILE A O 1
ATOM 659 N N . THR A 1 87 ? 1.707 -1.551 19.542 1.00 89.12 87 THR A N 1
ATOM 660 C CA . THR A 1 87 ? 0.598 -2.504 19.610 1.00 89.12 87 THR A CA 1
ATOM 661 C C . THR A 1 87 ? -0.556 -2.005 18.756 1.00 89.12 87 THR A C 1
ATOM 663 O O . THR A 1 87 ? -0.785 -0.797 18.655 1.00 89.12 87 THR A O 1
ATOM 666 N N . LEU A 1 88 ? -1.273 -2.948 18.143 1.00 91.88 88 LEU A N 1
ATOM 667 C CA . LEU A 1 88 ? -2.450 -2.698 17.321 1.00 91.88 88 LEU A CA 1
ATOM 668 C C . LEU A 1 88 ? -3.614 -3.548 17.827 1.00 91.88 88 LEU A C 1
ATOM 670 O O . LEU A 1 88 ? -3.461 -4.740 18.110 1.00 91.88 88 LEU A O 1
ATOM 674 N N . LYS A 1 89 ? -4.785 -2.927 17.946 1.00 94.31 89 LYS A N 1
ATOM 675 C CA . LYS A 1 89 ? -6.039 -3.605 18.280 1.00 94.31 89 LYS A CA 1
ATOM 676 C C . LYS A 1 89 ? -7.168 -3.099 17.392 1.00 94.31 89 LYS A C 1
ATOM 678 O O . LYS A 1 89 ? -7.147 -1.944 16.977 1.00 94.31 89 LYS 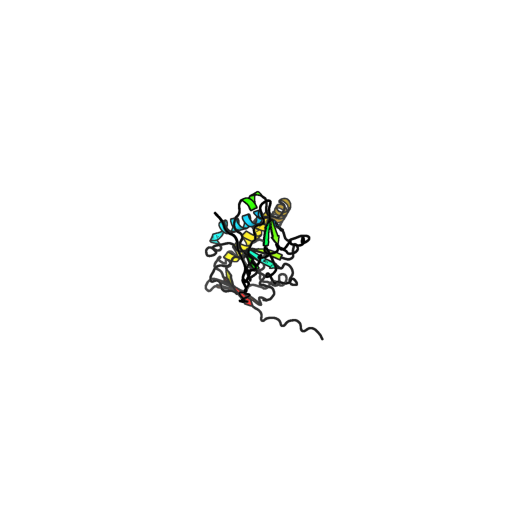A O 1
ATOM 683 N N . ILE A 1 90 ? -8.154 -3.953 17.150 1.00 95.12 90 ILE A N 1
ATOM 684 C CA . ILE A 1 90 ? -9.459 -3.565 16.613 1.00 95.12 90 ILE A CA 1
ATOM 685 C C . ILE A 1 90 ? -10.384 -3.350 17.811 1.00 95.12 90 ILE A C 1
ATOM 687 O O . ILE A 1 90 ? -10.515 -4.245 18.649 1.00 95.12 90 ILE A O 1
ATOM 691 N N . VAL A 1 91 ? -10.976 -2.166 17.916 1.00 94.50 91 VAL A N 1
ATOM 692 C CA . VAL A 1 91 ? -11.802 -1.742 19.051 1.00 94.50 91 VAL A CA 1
ATOM 693 C C . VAL A 1 91 ? -13.162 -1.290 18.531 1.00 94.50 91 VAL A C 1
ATOM 695 O O . VAL A 1 91 ? -13.231 -0.379 17.714 1.00 94.50 91 VAL A O 1
ATOM 698 N N . GLY A 1 92 ? -14.224 -1.941 18.995 1.00 92.75 92 GLY A N 1
ATOM 699 C CA . GLY A 1 92 ? -15.619 -1.581 18.733 1.00 92.75 92 GLY A CA 1
ATOM 700 C C . GLY A 1 92 ? -16.427 -1.695 20.024 1.00 92.75 92 GLY A C 1
ATOM 701 O O . GLY A 1 92 ? -15.885 -1.460 21.107 1.00 92.75 92 GLY A O 1
ATOM 702 N N . ASP A 1 93 ? -17.682 -2.117 19.911 1.00 92.88 93 ASP A N 1
ATOM 703 C CA . ASP A 1 93 ? -18.536 -2.417 21.066 1.00 92.88 93 ASP A CA 1
ATOM 704 C C . ASP A 1 93 ? -18.222 -3.812 21.638 1.00 92.88 93 ASP A C 1
ATOM 706 O O . ASP A 1 93 ? -18.374 -4.074 22.835 1.00 92.88 93 ASP A O 1
ATOM 710 N N . SER A 1 94 ? -17.734 -4.707 20.780 1.00 90.31 94 SER A N 1
ATOM 711 C CA . SER A 1 94 ? -17.217 -6.026 21.131 1.00 90.31 94 SER A CA 1
ATOM 712 C C . SER A 1 94 ? -15.834 -5.973 21.811 1.00 90.31 94 SER A C 1
ATOM 714 O O . SER A 1 94 ? -15.094 -4.992 21.676 1.00 90.31 94 SER A O 1
ATOM 716 N N . PRO A 1 95 ? -15.418 -7.047 22.521 1.00 92.31 95 PRO A N 1
ATOM 717 C CA . PRO A 1 95 ? -14.085 -7.132 23.114 1.00 92.31 95 PRO A CA 1
ATOM 718 C C . PRO A 1 95 ? -12.969 -6.852 22.100 1.00 92.31 95 PRO A C 1
ATOM 720 O O . PRO A 1 95 ? -12.977 -7.380 20.989 1.00 92.31 95 PRO A O 1
ATOM 723 N N . ALA A 1 96 ? -11.981 -6.052 22.510 1.00 93.75 96 ALA A N 1
ATOM 724 C CA . ALA A 1 96 ? -10.890 -5.639 21.634 1.00 93.75 96 ALA A CA 1
ATOM 725 C C . ALA A 1 96 ? -10.101 -6.839 21.083 1.00 93.75 96 ALA A C 1
ATOM 727 O O . ALA A 1 96 ? -9.616 -7.683 21.842 1.00 93.75 96 ALA A O 1
ATOM 728 N N . ILE A 1 97 ? -9.908 -6.869 19.764 1.00 95.56 97 ILE A N 1
ATOM 729 C CA . ILE A 1 97 ? -9.200 -7.947 19.066 1.00 95.56 97 ILE A CA 1
ATOM 730 C C . ILE A 1 97 ? -7.741 -7.518 18.868 1.00 95.56 97 ILE A C 1
ATOM 732 O O . ILE A 1 97 ? -7.496 -6.522 18.181 1.00 95.56 97 ILE A O 1
ATOM 736 N N . PRO A 1 98 ? -6.752 -8.220 19.447 1.00 95.06 98 PRO A N 1
ATOM 737 C CA . PRO A 1 98 ? -5.350 -7.909 19.203 1.00 95.06 98 PRO A CA 1
ATOM 738 C C . PRO A 1 98 ? -4.955 -8.266 17.765 1.00 95.06 98 PRO A C 1
ATOM 740 O O . PRO A 1 98 ? -5.316 -9.326 17.258 1.00 95.06 98 PRO A O 1
ATOM 743 N N . VAL A 1 99 ? -4.169 -7.397 17.129 1.00 95.31 99 VAL A N 1
ATOM 744 C CA . VAL A 1 99 ? -3.550 -7.655 15.824 1.00 95.31 99 VAL A CA 1
ATOM 745 C C . VAL A 1 99 ? -2.044 -7.753 16.031 1.00 95.31 99 VAL A C 1
ATOM 747 O O . VAL A 1 99 ? -1.420 -6.831 16.559 1.00 95.31 99 VAL A O 1
ATOM 750 N N . ALA A 1 100 ? -1.462 -8.885 15.638 1.00 93.44 100 ALA A N 1
ATOM 751 C CA . ALA A 1 100 ? -0.026 -9.102 15.747 1.00 93.44 100 ALA A CA 1
ATOM 752 C C . ALA A 1 100 ? 0.728 -8.224 14.738 1.00 93.44 100 ALA A C 1
ATOM 754 O O . ALA A 1 100 ? 0.368 -8.184 13.562 1.00 93.44 100 ALA A O 1
ATOM 755 N N . ILE A 1 101 ? 1.774 -7.544 15.210 1.00 91.06 101 ILE A N 1
ATOM 756 C CA . ILE A 1 101 ? 2.742 -6.828 14.375 1.00 91.06 101 ILE A CA 1
ATOM 757 C C . ILE A 1 101 ? 4.020 -7.663 14.350 1.00 91.06 101 ILE A C 1
ATOM 759 O O . ILE A 1 101 ? 4.521 -8.084 15.392 1.00 91.06 101 ILE A O 1
ATOM 763 N N . GLU A 1 102 ? 4.519 -7.932 13.154 1.00 90.00 102 GLU A N 1
ATOM 764 C CA . GLU A 1 102 ? 5.753 -8.668 12.918 1.00 90.00 102 GLU A CA 1
ATOM 765 C C . GLU A 1 102 ? 6.985 -7.769 13.091 1.00 90.00 102 GLU A C 1
ATOM 767 O O . GLU A 1 102 ? 6.892 -6.542 13.129 1.00 90.00 102 GLU A O 1
ATOM 772 N N . ALA A 1 103 ? 8.166 -8.385 13.174 1.00 84.62 103 ALA A N 1
ATOM 773 C CA . ALA A 1 103 ? 9.423 -7.683 13.444 1.00 84.62 103 ALA A CA 1
ATOM 774 C C . ALA A 1 103 ? 9.803 -6.632 12.380 1.00 84.62 103 ALA A C 1
ATOM 776 O O . ALA A 1 103 ? 10.511 -5.679 12.684 1.00 84.62 103 ALA A O 1
ATOM 777 N N . ASP A 1 104 ? 9.331 -6.772 11.139 1.00 81.31 104 ASP A N 1
ATOM 778 C CA . ASP A 1 104 ? 9.538 -5.791 10.062 1.00 81.31 104 ASP A CA 1
ATOM 779 C C . ASP A 1 104 ? 8.468 -4.671 10.050 1.00 81.31 104 ASP A C 1
ATOM 781 O O . ASP A 1 104 ? 8.366 -3.909 9.080 1.00 81.31 104 ASP A O 1
ATOM 785 N N . GLY A 1 105 ? 7.623 -4.608 11.086 1.00 86.50 105 GLY A N 1
ATOM 786 C CA . GLY A 1 105 ? 6.527 -3.650 11.211 1.00 86.50 105 GLY A CA 1
ATOM 787 C C . GLY A 1 105 ? 5.296 -3.970 10.368 1.00 86.50 105 GLY A C 1
ATOM 788 O O . GLY A 1 105 ? 4.410 -3.116 10.238 1.00 86.50 105 GLY A O 1
ATOM 789 N N . GLY A 1 106 ? 5.251 -5.147 9.745 1.00 90.88 106 GLY A N 1
ATOM 790 C CA . GLY A 1 106 ? 4.114 -5.585 8.958 1.00 90.88 106 GLY A CA 1
ATOM 791 C C . GLY A 1 106 ? 3.084 -6.376 9.759 1.00 90.88 106 GLY A C 1
ATOM 792 O O . GLY A 1 106 ? 3.361 -6.894 10.835 1.00 90.88 106 GLY A O 1
ATOM 793 N N . PHE A 1 107 ? 1.860 -6.428 9.250 1.00 95.00 107 PHE A N 1
ATOM 794 C CA . PHE A 1 107 ? 0.742 -7.130 9.874 1.00 95.00 107 PHE A CA 1
ATOM 795 C C . PHE A 1 107 ? -0.344 -7.450 8.843 1.00 95.00 107 PHE A C 1
ATOM 797 O O . PHE A 1 107 ? -0.420 -6.839 7.775 1.00 95.00 107 PHE A O 1
ATOM 804 N N . THR A 1 108 ? -1.219 -8.394 9.175 1.00 96.50 108 THR A N 1
ATOM 805 C CA . THR A 1 108 ? -2.389 -8.760 8.364 1.00 96.50 108 THR A CA 1
ATOM 806 C C . THR A 1 108 ? -3.665 -8.527 9.153 1.00 96.50 108 THR A C 1
ATOM 808 O O . THR A 1 108 ? -3.696 -8.747 10.364 1.00 96.50 108 THR A O 1
ATOM 811 N N . ILE A 1 109 ? -4.734 -8.129 8.470 1.00 95.31 109 ILE A N 1
ATOM 812 C CA . ILE A 1 109 ? -6.044 -7.922 9.088 1.00 95.31 109 ILE A CA 1
ATOM 813 C C . ILE A 1 109 ? -7.017 -8.934 8.498 1.00 95.31 109 ILE A C 1
ATOM 815 O O . ILE A 1 109 ? -7.210 -8.981 7.285 1.00 95.31 109 ILE A O 1
ATOM 819 N N . ALA A 1 110 ? -7.634 -9.737 9.36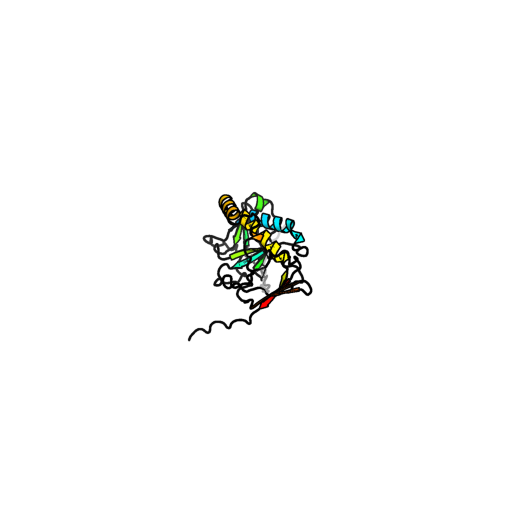1 1.00 93.38 110 ALA A N 1
ATOM 820 C CA . ALA A 1 110 ? -8.701 -10.638 8.957 1.00 93.38 110 ALA A CA 1
ATOM 821 C C . ALA A 1 110 ? -10.019 -9.873 8.802 1.00 93.38 110 ALA A C 1
ATOM 823 O O . ALA A 1 110 ? -10.322 -8.966 9.581 1.00 93.38 110 ALA A O 1
ATOM 824 N N . ARG A 1 111 ? -10.834 -10.285 7.827 1.00 95.25 111 ARG A N 1
ATOM 825 C CA . ARG A 1 111 ? -12.223 -9.828 7.720 1.00 95.25 111 ARG A CA 1
ATOM 826 C C . ARG A 1 111 ? -12.983 -10.239 8.982 1.00 95.25 111 ARG A C 1
ATOM 828 O O . ARG A 1 111 ? -12.854 -11.370 9.447 1.00 95.25 111 ARG A O 1
ATOM 835 N N . ASN A 1 112 ? -13.773 -9.323 9.526 1.00 96.62 112 ASN A N 1
ATOM 836 C CA . ASN A 1 112 ? -14.580 -9.564 10.714 1.00 96.62 112 ASN A CA 1
ATOM 837 C C . ASN A 1 112 ? -15.893 -8.785 10.596 1.00 96.62 112 ASN A C 1
ATOM 839 O O . ASN A 1 112 ? -15.881 -7.556 10.560 1.00 96.62 112 ASN A O 1
ATOM 843 N N . GLN A 1 113 ? -17.013 -9.507 10.521 1.00 95.56 113 GLN A N 1
ATOM 844 C CA . GLN A 1 113 ? -18.324 -8.898 10.295 1.00 95.56 113 GLN A CA 1
ATOM 845 C C . GLN A 1 113 ? -18.781 -8.040 11.485 1.00 95.56 113 GLN A C 1
ATOM 847 O O . GLN A 1 113 ? -19.271 -6.941 11.270 1.00 95.56 113 GLN A O 1
ATOM 852 N N . SER A 1 114 ? -18.534 -8.481 12.724 1.00 95.75 114 SER A N 1
ATOM 853 C CA . SER A 1 114 ? -18.882 -7.712 13.933 1.00 95.75 114 SER A CA 1
ATOM 854 C C . SER A 1 114 ? -18.155 -6.368 13.955 1.00 95.75 114 SER A C 1
ATOM 856 O O . SER A 1 114 ? -18.774 -5.316 14.068 1.00 95.75 114 SER A O 1
ATOM 858 N N . ALA A 1 115 ? -16.836 -6.388 13.730 1.00 96.06 115 ALA A N 1
ATOM 859 C CA . ALA A 1 115 ? -16.023 -5.176 13.664 1.00 96.06 115 ALA A CA 1
ATOM 860 C C . ALA A 1 115 ? -16.460 -4.240 12.522 1.00 96.06 115 ALA A C 1
ATOM 862 O O . ALA A 1 115 ? -16.389 -3.017 12.650 1.00 96.06 115 ALA A O 1
ATOM 863 N N . TYR A 1 116 ? -16.923 -4.800 11.402 1.00 95.50 116 TYR A N 1
ATOM 864 C CA . TYR A 1 116 ? -17.474 -4.022 10.299 1.00 95.50 116 TYR A CA 1
ATOM 865 C C . TYR A 1 116 ? -18.813 -3.367 10.668 1.00 95.50 116 TYR A C 1
ATOM 867 O O . TYR A 1 116 ? -18.998 -2.170 10.434 1.00 95.50 116 TYR A O 1
ATOM 875 N N . ASP A 1 117 ? -19.745 -4.121 11.245 1.00 95.56 117 ASP A N 1
ATOM 876 C CA . ASP A 1 117 ? -21.097 -3.652 11.561 1.00 95.56 117 ASP A CA 1
ATOM 877 C C . ASP A 1 117 ? -21.087 -2.580 12.658 1.00 95.56 117 ASP A C 1
ATOM 879 O O . ASP A 1 117 ? -21.776 -1.568 12.530 1.00 95.56 117 ASP A O 1
ATOM 883 N N . GLU A 1 118 ? -20.220 -2.742 13.657 1.00 95.31 118 GLU A N 1
ATOM 884 C CA . GLU A 1 118 ? -20.050 -1.829 14.795 1.00 95.31 118 GLU A CA 1
ATOM 885 C C . GLU A 1 118 ? -19.250 -0.555 14.454 1.00 95.31 118 GLU A C 1
ATOM 887 O O . GLU A 1 118 ? -19.089 0.316 15.301 1.00 95.31 118 GLU A O 1
ATOM 892 N N . ASN A 1 119 ? -18.745 -0.408 13.221 1.00 92.69 119 ASN A N 1
ATOM 893 C CA . ASN A 1 119 ? -17.792 0.650 12.845 1.00 92.69 119 ASN A CA 1
ATOM 894 C C . ASN A 1 119 ? -16.540 0.671 13.738 1.00 92.69 119 ASN A C 1
ATOM 896 O O . ASN A 1 119 ? -16.066 1.742 14.118 1.00 92.69 119 ASN A O 1
ATOM 900 N N . ALA A 1 120 ? -15.994 -0.505 14.052 1.00 95.88 120 ALA A N 1
ATOM 901 C CA . ALA A 1 120 ? -14.794 -0.614 14.867 1.00 95.88 120 ALA A CA 1
ATOM 902 C C . ALA A 1 120 ? -13.616 0.169 14.265 1.00 95.88 120 ALA A C 1
ATOM 904 O O . ALA A 1 120 ? -13.541 0.430 13.059 1.00 95.88 120 ALA A O 1
ATOM 905 N N . GLU A 1 121 ? -12.649 0.492 15.111 1.00 93.75 121 GLU A N 1
ATOM 906 C CA . GLU A 1 121 ? -11.457 1.248 14.759 1.00 93.75 121 GLU A CA 1
ATOM 907 C C . GLU A 1 121 ? -10.197 0.418 14.987 1.00 93.75 121 GLU A C 1
ATOM 909 O O . GLU A 1 121 ? -10.072 -0.344 15.945 1.00 93.75 121 GLU A O 1
ATOM 914 N N . LEU A 1 122 ? -9.228 0.593 14.099 1.00 92.38 122 LEU A N 1
ATOM 915 C CA . LEU A 1 122 ? -7.853 0.190 14.314 1.00 92.38 122 LEU A CA 1
ATOM 916 C C . LEU A 1 122 ? -7.169 1.240 15.176 1.00 92.38 122 LEU A C 1
ATOM 918 O O . LEU A 1 122 ? -7.029 2.388 14.754 1.00 92.38 122 LEU A O 1
ATOM 922 N N . VAL A 1 123 ? -6.714 0.817 16.351 1.00 90.00 123 VAL A N 1
ATOM 923 C CA . VAL A 1 123 ? -6.106 1.686 17.356 1.00 90.00 123 VAL A CA 1
ATOM 924 C C . VAL A 1 123 ? -4.659 1.277 17.586 1.00 90.00 123 VAL A C 1
ATOM 926 O O . VAL A 1 123 ? -4.379 0.147 18.003 1.00 90.00 123 VAL A O 1
ATOM 929 N N . PHE A 1 124 ? -3.741 2.217 17.361 1.00 87.50 124 PHE A N 1
ATOM 930 C CA . PHE A 1 124 ? -2.328 2.070 17.709 1.00 87.50 124 PHE A CA 1
ATOM 931 C C . PHE A 1 124 ? -2.025 2.700 19.071 1.00 87.50 124 PHE A C 1
ATOM 933 O O . PHE A 1 124 ? -2.548 3.762 19.407 1.00 87.50 124 PHE A O 1
ATOM 940 N N . ASN A 1 125 ? -1.088 2.129 19.832 1.00 86.06 125 ASN A N 1
ATOM 941 C CA . ASN A 1 125 ? -0.535 2.768 21.039 1.00 86.06 125 ASN A CA 1
ATOM 942 C C . ASN A 1 125 ? 0.516 3.855 20.707 1.00 86.06 125 ASN A C 1
ATOM 944 O O . ASN A 1 125 ? 1.592 3.927 21.316 1.00 86.06 125 ASN A O 1
ATOM 948 N N . ARG A 1 126 ? 0.226 4.687 19.705 1.00 79.62 126 ARG A N 1
ATOM 949 C CA . ARG A 1 126 ? 1.047 5.814 19.250 1.00 79.62 126 ARG A CA 1
ATOM 950 C C . ARG A 1 126 ? 0.163 7.020 18.987 1.00 79.62 126 ARG A C 1
ATOM 952 O O . ARG A 1 126 ? -1.018 6.868 18.674 1.00 79.62 126 ARG A O 1
ATOM 959 N N . LYS A 1 127 ? 0.739 8.218 19.128 1.00 72.88 127 LYS A N 1
ATOM 960 C CA . LYS A 1 127 ? -0.012 9.449 18.881 1.00 72.88 127 LYS A CA 1
ATOM 961 C C . LYS A 1 127 ? -0.419 9.499 17.415 1.00 72.88 127 LYS A C 1
ATOM 963 O O . LYS A 1 127 ? 0.331 9.057 16.536 1.00 72.88 127 LYS A O 1
ATOM 968 N N . ARG A 1 128 ? -1.576 10.099 17.162 1.00 72.31 128 ARG A N 1
ATOM 969 C CA . ARG A 1 128 ? -2.082 10.350 15.820 1.00 72.31 128 ARG A CA 1
ATOM 970 C C . ARG A 1 128 ? -1.020 11.049 14.971 1.00 72.31 128 ARG A C 1
ATOM 972 O O . ARG A 1 128 ? -0.277 11.905 15.456 1.00 72.31 128 ARG A O 1
ATOM 979 N N . ARG A 1 129 ? -0.961 10.689 13.691 1.00 72.44 129 ARG A N 1
ATOM 980 C CA . ARG A 1 129 ? -0.044 11.198 12.660 1.00 72.44 129 ARG A CA 1
ATOM 981 C C . ARG A 1 129 ? 1.436 10.856 12.852 1.00 72.44 129 ARG A C 1
ATOM 983 O O . ARG A 1 129 ? 2.239 11.345 12.067 1.00 72.44 129 ARG A O 1
ATOM 990 N N . GLN A 1 130 ? 1.817 10.016 13.814 1.00 76.62 130 GLN A N 1
ATOM 991 C CA . GLN A 1 130 ? 3.208 9.544 13.918 1.00 76.62 130 GLN A CA 1
ATOM 992 C C . GLN A 1 130 ? 3.513 8.427 12.921 1.00 76.62 130 GLN A C 1
ATOM 994 O O . GLN A 1 130 ? 4.562 8.418 12.279 1.00 76.62 130 GLN A O 1
ATOM 999 N N . PHE A 1 131 ? 2.564 7.512 12.753 1.00 78.62 131 PHE A N 1
ATOM 1000 C CA . PHE A 1 131 ? 2.652 6.404 11.815 1.00 78.62 131 PHE A CA 1
ATOM 1001 C C . PHE A 1 131 ? 1.451 6.429 10.878 1.00 78.62 131 PHE A C 1
ATOM 1003 O O . PHE A 1 131 ? 0.426 7.042 11.166 1.00 78.62 131 PHE A O 1
ATOM 1010 N N . MET A 1 132 ? 1.590 5.783 9.731 1.00 80.81 132 MET A N 1
ATOM 1011 C CA . MET A 1 132 ? 0.485 5.428 8.856 1.00 80.81 132 MET A CA 1
ATOM 1012 C C . MET A 1 132 ? 0.617 3.960 8.478 1.00 80.81 132 MET A C 1
ATOM 1014 O O . MET A 1 132 ? 1.720 3.489 8.199 1.00 80.81 132 MET A O 1
ATOM 1018 N N . SER A 1 133 ? -0.499 3.239 8.457 1.00 86.88 133 SER A N 1
ATOM 1019 C CA . SER A 1 133 ? -0.546 1.922 7.837 1.00 86.88 133 SER A CA 1
ATOM 1020 C C . SER A 1 133 ? -0.763 2.073 6.336 1.00 86.88 133 SER A C 1
ATOM 1022 O O . SER A 1 133 ? -1.672 2.783 5.889 1.00 86.88 133 SER A O 1
ATOM 1024 N N . ILE A 1 134 ? 0.092 1.414 5.563 1.00 88.62 134 ILE A N 1
ATOM 1025 C CA . ILE A 1 134 ? 0.005 1.344 4.104 1.00 88.62 134 ILE A CA 1
ATOM 1026 C C . ILE A 1 134 ? -0.047 -0.111 3.666 1.00 88.62 134 ILE A C 1
ATOM 1028 O O . ILE A 1 134 ? 0.520 -0.970 4.340 1.00 88.62 134 ILE A O 1
ATOM 1032 N N . ALA A 1 135 ? -0.720 -0.382 2.551 1.00 93.62 135 ALA A N 1
ATOM 1033 C CA . ALA A 1 135 ? -0.627 -1.678 1.889 1.00 93.62 135 ALA A CA 1
ATOM 1034 C C . ALA A 1 135 ? 0.840 -1.996 1.548 1.00 93.62 135 ALA A C 1
ATOM 1036 O O . ALA A 1 135 ? 1.561 -1.116 1.077 1.00 93.62 135 ALA A O 1
ATOM 1037 N N . ASP A 1 136 ? 1.253 -3.237 1.805 1.00 92.94 136 ASP A N 1
ATOM 1038 C CA . ASP A 1 136 ? 2.558 -3.802 1.449 1.00 92.94 136 ASP A CA 1
ATOM 1039 C C . ASP A 1 136 ? 2.318 -5.098 0.668 1.00 92.94 136 ASP A C 1
ATOM 1041 O O . ASP A 1 136 ? 1.978 -6.139 1.229 1.00 92.94 136 ASP A O 1
ATOM 1045 N N . ILE A 1 137 ? 2.454 -5.018 -0.648 1.00 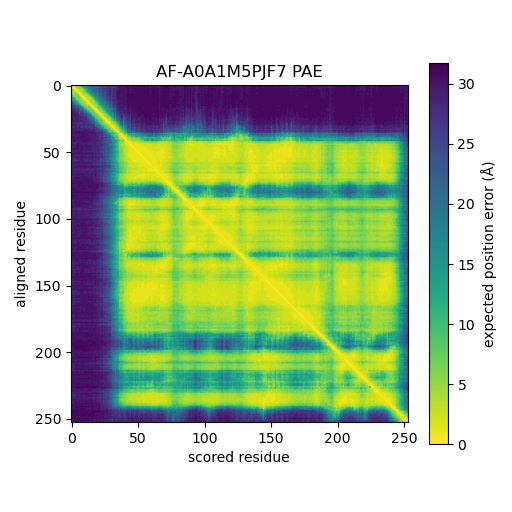94.25 137 ILE A N 1
ATOM 1046 C CA . ILE A 1 137 ? 2.226 -6.098 -1.600 1.00 94.25 137 ILE A CA 1
ATOM 1047 C C . ILE A 1 137 ? 3.579 -6.440 -2.207 1.00 94.25 137 ILE A C 1
ATOM 1049 O O . ILE A 1 137 ? 4.254 -5.609 -2.827 1.00 94.25 137 ILE A O 1
ATOM 1053 N N . ARG A 1 138 ? 3.997 -7.683 -1.976 1.00 92.69 138 ARG A N 1
ATOM 1054 C CA . ARG A 1 138 ? 5.265 -8.214 -2.464 1.00 92.69 138 ARG A CA 1
ATOM 1055 C C . ARG A 1 138 ? 5.064 -9.601 -3.042 1.00 92.69 138 ARG A C 1
ATOM 1057 O O . ARG A 1 138 ? 4.814 -10.557 -2.310 1.00 92.69 138 ARG A O 1
ATOM 1064 N N . THR A 1 139 ? 5.212 -9.695 -4.354 1.00 95.62 139 THR A N 1
ATOM 1065 C CA . THR A 1 139 ? 5.242 -10.955 -5.085 1.00 95.62 139 THR A CA 1
ATOM 1066 C C . THR A 1 139 ? 6.414 -11.814 -4.585 1.00 95.62 139 THR A C 1
ATOM 1068 O O . THR A 1 139 ? 7.558 -11.343 -4.570 1.00 95.62 139 THR A O 1
ATOM 1071 N N . PRO A 1 140 ? 6.167 -13.072 -4.171 1.00 95.25 140 PRO A N 1
ATOM 1072 C CA . PRO A 1 140 ? 7.229 -13.990 -3.771 1.00 95.25 140 PRO A CA 1
ATOM 1073 C C . PRO A 1 140 ? 8.281 -14.174 -4.871 1.00 95.25 140 PRO A C 1
ATOM 1075 O O . PRO A 1 140 ? 7.952 -14.281 -6.049 1.00 95.25 140 PRO A O 1
ATOM 1078 N N . GLY A 1 141 ? 9.557 -14.231 -4.484 1.00 93.12 141 GLY A N 1
ATOM 1079 C CA . GLY A 1 141 ? 10.678 -14.406 -5.416 1.00 93.12 141 GLY A CA 1
ATOM 1080 C C . GLY A 1 141 ? 11.201 -13.116 -6.056 1.00 93.12 141 GLY A C 1
ATOM 1081 O O . GLY A 1 141 ? 12.268 -13.146 -6.665 1.00 93.12 141 GLY A O 1
ATOM 1082 N N . VAL A 1 142 ? 10.524 -11.974 -5.878 1.00 92.31 142 VAL A N 1
ATOM 1083 C CA . VAL A 1 142 ? 11.087 -10.668 -6.254 1.00 92.31 142 VAL A CA 1
ATOM 1084 C C . VAL A 1 142 ? 12.248 -10.320 -5.303 1.00 92.31 142 VAL A C 1
ATOM 1086 O O . VAL A 1 142 ? 12.072 -10.411 -4.083 1.00 92.31 142 VAL A O 1
ATOM 1089 N N . PRO A 1 143 ? 13.430 -9.921 -5.816 1.00 90.12 143 PRO A N 1
ATOM 1090 C CA . PRO A 1 143 ? 14.575 -9.548 -4.985 1.00 90.12 143 PRO A CA 1
ATOM 1091 C C . PRO A 1 143 ? 14.262 -8.437 -3.977 1.00 90.12 143 PRO A C 1
ATOM 1093 O O . PRO A 1 143 ? 13.452 -7.552 -4.237 1.00 90.12 143 PRO A O 1
ATOM 1096 N N . ALA A 1 144 ? 14.957 -8.427 -2.835 1.00 84.44 144 ALA A N 1
ATOM 1097 C CA . ALA A 1 144 ? 14.723 -7.441 -1.773 1.00 84.44 144 ALA A CA 1
ATOM 1098 C C . ALA A 1 144 ? 14.943 -5.984 -2.226 1.00 84.44 144 ALA A C 1
ATOM 1100 O O . ALA A 1 144 ? 14.269 -5.076 -1.733 1.00 84.44 144 ALA A O 1
ATOM 1101 N N . ASN A 1 145 ? 15.860 -5.776 -3.176 1.00 85.38 145 ASN A N 1
ATOM 1102 C CA . ASN A 1 145 ? 16.161 -4.490 -3.797 1.00 85.38 145 ASN A CA 1
ATOM 1103 C C . ASN A 1 145 ? 15.310 -4.213 -5.049 1.00 85.38 145 ASN A C 1
ATOM 1105 O O . ASN A 1 145 ? 15.633 -3.303 -5.806 1.00 85.38 145 ASN A O 1
ATOM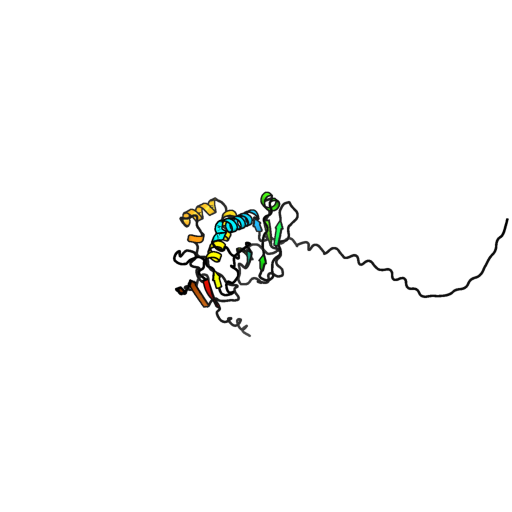 1109 N N . ALA A 1 146 ? 14.248 -4.980 -5.290 1.00 88.88 146 ALA A N 1
ATOM 1110 C CA . ALA A 1 146 ? 13.364 -4.801 -6.429 1.00 88.88 146 ALA A CA 1
ATOM 1111 C C . ALA A 1 146 ? 11.892 -4.762 -6.003 1.00 88.88 146 ALA A C 1
ATOM 1113 O O . ALA A 1 146 ? 11.506 -5.259 -4.944 1.00 88.88 146 ALA A O 1
ATOM 1114 N N . ARG A 1 147 ? 11.049 -4.160 -6.841 1.00 90.56 147 ARG A N 1
ATOM 1115 C CA . ARG A 1 147 ? 9.586 -4.173 -6.720 1.00 90.56 147 ARG A CA 1
ATOM 1116 C C . ARG A 1 147 ? 8.979 -4.526 -8.069 1.00 90.56 147 ARG A C 1
ATOM 1118 O O . ARG A 1 147 ? 9.438 -4.018 -9.084 1.00 90.56 147 ARG A O 1
ATOM 1125 N N . ARG A 1 148 ? 7.945 -5.363 -8.097 1.00 93.69 148 ARG A N 1
ATOM 1126 C CA . ARG A 1 148 ? 7.186 -5.627 -9.325 1.00 93.69 148 ARG A CA 1
ATOM 1127 C C . ARG A 1 148 ? 6.170 -4.504 -9.551 1.00 93.69 148 ARG A C 1
ATOM 1129 O O . ARG A 1 148 ? 5.549 -4.029 -8.602 1.00 93.69 148 ARG A O 1
ATOM 1136 N N . LEU A 1 149 ? 6.020 -4.051 -10.793 1.00 92.50 149 LEU A N 1
ATOM 1137 C CA . LEU A 1 149 ? 5.204 -2.882 -11.121 1.00 92.50 149 LEU A CA 1
ATOM 1138 C C . LEU A 1 149 ? 3.713 -3.119 -10.843 1.00 92.50 149 LEU A C 1
ATOM 1140 O O . LEU A 1 149 ? 3.047 -2.224 -10.328 1.00 92.50 149 LEU A O 1
ATOM 1144 N N . GLY A 1 150 ? 3.219 -4.331 -11.105 1.00 94.06 150 GLY A N 1
ATOM 1145 C CA . GLY A 1 150 ? 1.862 -4.753 -10.753 1.00 94.06 150 GLY A CA 1
ATOM 1146 C C . GLY A 1 150 ? 1.586 -4.669 -9.251 1.00 94.06 150 GLY A C 1
ATOM 1147 O O . GLY A 1 150 ? 0.544 -4.161 -8.846 1.00 94.06 150 GLY A O 1
ATOM 1148 N N . ASP A 1 151 ? 2.559 -5.048 -8.416 1.00 94.06 151 ASP A N 1
ATOM 1149 C CA . ASP A 1 151 ? 2.435 -4.938 -6.959 1.00 94.06 151 ASP A CA 1
ATOM 1150 C C . ASP A 1 151 ? 2.267 -3.472 -6.533 1.00 94.06 151 ASP A C 1
ATOM 1152 O O . ASP A 1 151 ? 1.390 -3.155 -5.735 1.00 94.06 151 ASP A O 1
ATOM 1156 N N . LEU A 1 152 ? 3.068 -2.560 -7.099 1.00 91.38 152 LEU A N 1
ATOM 1157 C CA . LEU A 1 152 ? 2.991 -1.126 -6.796 1.00 91.38 152 LEU A CA 1
ATOM 1158 C C . LEU A 1 152 ? 1.679 -0.493 -7.290 1.00 91.38 152 LEU A C 1
ATOM 1160 O O . LEU A 1 152 ? 1.122 0.390 -6.633 1.00 91.38 152 LEU A O 1
ATOM 1164 N N . ARG A 1 153 ? 1.173 -0.935 -8.449 1.00 92.00 153 ARG A N 1
ATOM 1165 C CA . ARG A 1 153 ? -0.135 -0.518 -8.978 1.00 92.00 153 ARG A CA 1
ATOM 1166 C C . ARG A 1 153 ? -1.255 -0.966 -8.040 1.00 92.00 153 ARG A C 1
ATOM 1168 O O . ARG A 1 153 ? -2.098 -0.148 -7.675 1.00 92.00 153 ARG A O 1
ATOM 1175 N N . LEU A 1 154 ? -1.221 -2.218 -7.587 1.00 94.44 154 LEU A N 1
ATOM 1176 C CA . LEU A 1 154 ? -2.206 -2.747 -6.646 1.00 94.44 15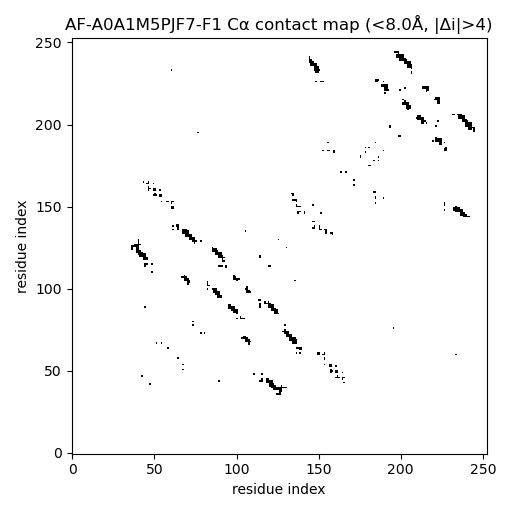4 LEU A CA 1
ATOM 1177 C C . LEU A 1 154 ? -2.121 -2.057 -5.277 1.00 94.44 154 LEU A C 1
ATOM 1179 O O . LEU A 1 154 ? -3.150 -1.685 -4.716 1.00 94.44 154 LEU A O 1
ATOM 1183 N N . GLU A 1 155 ? -0.912 -1.794 -4.768 1.00 93.25 155 GLU A N 1
ATOM 1184 C CA . GLU A 1 155 ? -0.714 -1.008 -3.543 1.00 93.25 155 GLU A CA 1
ATOM 1185 C C . GLU A 1 155 ? -1.360 0.366 -3.655 1.00 93.25 155 GLU A C 1
ATOM 1187 O O . GLU A 1 155 ? -1.990 0.824 -2.699 1.00 93.25 155 GLU A O 1
ATOM 1192 N N . CYS A 1 156 ? -1.225 1.030 -4.807 1.00 91.75 156 CYS A N 1
ATOM 1193 C CA . CYS A 1 156 ? -1.908 2.292 -5.028 1.00 91.75 156 CYS A CA 1
ATOM 1194 C C . CYS A 1 156 ? -3.416 2.146 -4.871 1.00 91.75 156 CYS A C 1
ATOM 1196 O O . CYS A 1 156 ? -4.020 2.884 -4.091 1.00 91.75 156 CYS A O 1
ATOM 1198 N N . LEU A 1 157 ? -4.014 1.214 -5.617 1.00 93.62 157 LEU A N 1
ATOM 1199 C CA . LEU A 1 157 ? -5.463 1.047 -5.673 1.00 93.62 157 LEU A CA 1
ATOM 1200 C C . LEU A 1 157 ? -6.023 0.806 -4.274 1.00 93.62 157 LEU A C 1
ATOM 1202 O O . LEU A 1 157 ? -6.927 1.525 -3.846 1.00 93.62 157 LEU A O 1
ATOM 1206 N N . VAL A 1 158 ? -5.405 -0.108 -3.524 1.00 95.50 158 VAL A N 1
ATOM 1207 C CA . VAL A 1 158 ? -5.770 -0.416 -2.138 1.00 95.50 158 VAL A CA 1
ATOM 1208 C C . VAL A 1 158 ? -5.662 0.822 -1.245 1.00 95.50 158 VAL A C 1
ATOM 1210 O O . VAL A 1 158 ? -6.625 1.185 -0.568 1.00 95.50 158 VAL A O 1
ATOM 1213 N N . ASN A 1 159 ? -4.517 1.513 -1.247 1.00 92.69 159 ASN A N 1
ATOM 1214 C CA . ASN A 1 159 ? -4.313 2.682 -0.387 1.00 92.69 159 ASN A CA 1
ATOM 1215 C C . ASN A 1 159 ? -5.283 3.826 -0.731 1.00 92.69 159 ASN A C 1
ATOM 1217 O O . ASN A 1 159 ? -5.851 4.451 0.165 1.00 92.69 159 ASN A O 1
ATOM 1221 N N . ILE A 1 160 ? -5.516 4.090 -2.017 1.00 92.31 160 ILE A N 1
ATOM 1222 C CA . ILE A 1 160 ? -6.445 5.123 -2.482 1.00 92.31 160 ILE A CA 1
ATOM 1223 C C . ILE A 1 160 ? -7.893 4.766 -2.137 1.00 92.31 160 ILE A C 1
ATOM 1225 O O . ILE A 1 160 ? -8.658 5.662 -1.776 1.00 92.31 160 ILE A O 1
ATOM 1229 N N . ALA A 1 161 ? -8.286 3.495 -2.222 1.00 94.88 161 ALA A N 1
ATOM 1230 C CA . ALA A 1 161 ? -9.623 3.047 -1.844 1.00 94.88 161 ALA A CA 1
ATOM 1231 C C . ALA A 1 161 ? -9.887 3.249 -0.342 1.00 94.88 161 ALA A C 1
ATOM 1233 O O . ALA A 1 161 ? -10.933 3.788 0.036 1.00 94.88 161 ALA A O 1
ATOM 1234 N N . ILE A 1 162 ? -8.900 2.930 0.505 1.00 93.94 162 ILE A N 1
ATOM 1235 C CA . ILE A 1 162 ? -8.940 3.214 1.948 1.00 93.94 162 ILE A CA 1
ATOM 1236 C C . ILE A 1 162 ? -9.101 4.724 2.179 1.00 93.94 162 ILE A C 1
ATOM 1238 O O . ILE A 1 162 ? -10.056 5.149 2.827 1.00 93.94 162 ILE A O 1
ATOM 1242 N N . ILE A 1 163 ? -8.226 5.549 1.589 1.00 91.31 163 ILE A N 1
ATOM 1243 C CA . ILE A 1 163 ? -8.252 7.014 1.757 1.00 91.31 163 ILE A CA 1
ATOM 1244 C C . ILE A 1 163 ? -9.601 7.598 1.323 1.00 91.31 163 ILE A C 1
ATOM 1246 O O . ILE A 1 163 ? -10.185 8.411 2.035 1.00 91.31 163 ILE A O 1
ATOM 1250 N N . LYS A 1 164 ? -10.133 7.173 0.172 1.00 91.69 164 LYS A N 1
ATOM 1251 C CA . LYS A 1 164 ? -11.426 7.646 -0.345 1.00 91.69 164 LYS A CA 1
ATOM 1252 C C . LYS A 1 164 ? -12.614 7.279 0.538 1.00 91.69 164 LYS A C 1
ATOM 1254 O O . LYS A 1 164 ? -13.640 7.948 0.433 1.00 91.69 164 LYS A O 1
ATOM 1259 N N . THR A 1 165 ? -12.489 6.225 1.341 1.00 92.50 165 THR A N 1
ATOM 1260 C CA . THR A 1 165 ? -13.515 5.808 2.305 1.00 92.50 165 THR A CA 1
ATOM 1261 C C . THR A 1 165 ? -13.471 6.673 3.566 1.00 92.50 165 THR A C 1
ATOM 1263 O O . THR A 1 165 ? -14.510 6.954 4.151 1.00 92.50 165 THR A O 1
ATOM 1266 N N . GLU A 1 166 ? -12.285 7.142 3.962 1.00 89.38 166 GLU A N 1
ATOM 1267 C CA . GLU A 1 166 ? -12.090 7.958 5.171 1.00 89.38 166 GLU A CA 1
ATOM 1268 C C . GLU A 1 166 ? -12.419 9.444 4.969 1.00 89.38 166 GLU A C 1
ATOM 1270 O O . GLU A 1 166 ? -12.790 10.133 5.919 1.00 89.38 166 GLU A O 1
ATOM 1275 N N . ILE A 1 167 ? -12.270 9.970 3.752 1.00 89.75 167 ILE A N 1
ATOM 1276 C CA . ILE A 1 167 ? -12.494 11.396 3.491 1.00 89.75 167 ILE A CA 1
ATOM 1277 C C . ILE A 1 167 ? -13.984 11.736 3.305 1.00 89.75 167 ILE A C 1
ATOM 1279 O O . ILE A 1 167 ? -14.730 10.974 2.685 1.00 89.75 167 ILE A O 1
ATOM 1283 N N . PRO A 1 168 ? -14.427 12.934 3.736 1.00 93.12 168 PRO A N 1
ATOM 1284 C CA . PRO A 1 168 ? -15.786 13.394 3.481 1.00 93.12 168 PRO A CA 1
ATOM 1285 C C . PRO A 1 168 ? -16.105 13.461 1.984 1.00 93.12 168 PRO A C 1
ATOM 1287 O O . PRO A 1 168 ? -15.271 13.872 1.171 1.00 93.12 168 PRO A O 1
ATOM 1290 N N . PHE A 1 169 ? -17.352 13.148 1.626 1.00 92.94 169 PHE A N 1
ATOM 1291 C CA . PHE A 1 169 ? -17.819 13.142 0.235 1.00 92.94 169 PHE A CA 1
ATOM 1292 C C . PHE A 1 169 ? -17.489 14.439 -0.523 1.00 92.94 169 PHE A C 1
ATOM 1294 O O . PHE A 1 169 ? -16.989 14.381 -1.644 1.00 92.94 169 PHE A O 1
ATOM 1301 N N . LEU A 1 170 ? -17.700 15.608 0.094 1.00 94.69 170 LEU A N 1
ATOM 1302 C CA . LEU A 1 170 ? -17.430 16.900 -0.546 1.00 94.69 170 LEU A CA 1
ATOM 1303 C C . LEU A 1 170 ? -15.934 17.113 -0.838 1.00 94.69 170 LEU A C 1
ATOM 1305 O O . LEU A 1 170 ? -15.577 17.674 -1.875 1.00 94.69 170 LEU A O 1
ATOM 1309 N N . VAL A 1 171 ? -15.055 16.616 0.039 1.00 92.88 171 VAL A N 1
ATOM 1310 C CA . VAL A 1 171 ? -13.600 16.650 -0.171 1.00 92.88 171 VAL A CA 1
ATOM 1311 C C . VAL A 1 171 ? -13.230 15.736 -1.337 1.00 92.88 171 VAL A C 1
ATOM 1313 O O . VAL A 1 171 ? -12.537 16.166 -2.257 1.00 92.88 171 VAL A O 1
ATOM 1316 N N . ARG A 1 172 ? -13.763 14.507 -1.363 1.00 92.25 172 A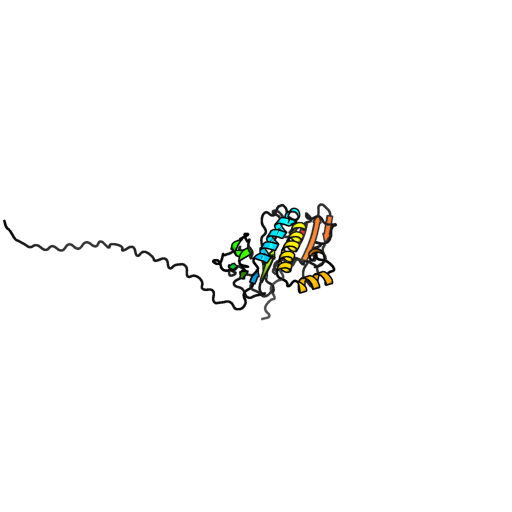RG A N 1
ATOM 1317 C CA . ARG A 1 172 ? -13.569 13.564 -2.477 1.00 92.25 172 ARG A CA 1
ATOM 1318 C C . ARG A 1 172 ? -14.040 14.146 -3.811 1.00 92.25 172 ARG A C 1
ATOM 1320 O O . ARG A 1 172 ? -13.320 14.040 -4.799 1.00 92.25 172 ARG A O 1
ATOM 1327 N N . ALA A 1 173 ? -15.224 14.758 -3.842 1.00 93.31 173 ALA A N 1
ATOM 1328 C CA . ALA A 1 173 ? -15.782 15.382 -5.039 1.00 93.31 173 ALA A CA 1
ATOM 1329 C C . ALA A 1 173 ? -14.899 16.534 -5.534 1.00 93.31 173 ALA A C 1
ATOM 1331 O O . ALA A 1 173 ? -14.578 16.593 -6.717 1.00 93.31 173 ALA A O 1
ATOM 1332 N N . THR A 1 174 ? -14.434 17.393 -4.623 1.00 94.69 174 THR A N 1
ATOM 1333 C CA . THR A 1 174 ? -13.511 18.489 -4.949 1.00 94.69 174 THR A CA 1
ATOM 1334 C C . THR A 1 174 ? -12.203 17.969 -5.548 1.00 94.69 174 THR A C 1
ATOM 1336 O O . THR A 1 174 ? -11.777 18.461 -6.591 1.00 94.69 174 THR A O 1
ATOM 1339 N N . ILE A 1 175 ? -11.594 16.938 -4.948 1.00 91.12 175 ILE A N 1
ATOM 1340 C CA . ILE A 1 175 ? -10.355 16.333 -5.465 1.00 91.12 175 ILE A CA 1
ATOM 1341 C C . ILE A 1 175 ? -10.586 15.708 -6.845 1.00 91.12 175 ILE A C 1
ATOM 1343 O O . ILE A 1 175 ? -9.788 15.938 -7.747 1.00 91.12 175 ILE A O 1
ATOM 1347 N N . ASN A 1 176 ? -11.680 14.965 -7.047 1.00 91.69 176 ASN A N 1
ATOM 1348 C CA . ASN A 1 176 ? -12.000 14.378 -8.354 1.00 91.69 176 ASN A CA 1
ATOM 1349 C C . ASN A 1 176 ? -12.155 15.448 -9.442 1.00 91.69 176 ASN A C 1
ATOM 1351 O O . ASN A 1 176 ? -11.644 15.277 -10.547 1.00 91.69 176 ASN A O 1
ATOM 1355 N N . THR A 1 177 ? -12.847 16.546 -9.126 1.00 92.06 177 THR A N 1
ATOM 1356 C CA . THR A 1 177 ? -13.025 17.684 -10.035 1.00 92.06 177 THR A CA 1
ATOM 1357 C C . THR A 1 177 ? -11.687 18.340 -10.353 1.00 92.06 177 THR A C 1
ATOM 1359 O O . THR A 1 177 ? -11.413 18.627 -11.512 1.00 92.06 177 THR A O 1
ATOM 1362 N N . PHE A 1 178 ? -10.825 18.529 -9.353 1.00 91.88 178 PHE A N 1
ATOM 1363 C CA . PHE A 1 178 ? -9.497 19.103 -9.556 1.00 91.88 178 PHE A CA 1
ATOM 1364 C C . PHE A 1 178 ? -8.586 18.198 -10.401 1.00 91.88 178 PHE A C 1
ATOM 1366 O O . PHE A 1 178 ? -7.925 18.671 -11.320 1.00 91.88 178 PHE A O 1
ATOM 1373 N N . LEU A 1 179 ? -8.577 16.888 -10.133 1.00 87.62 179 LEU A N 1
ATOM 1374 C CA . LEU A 1 179 ? -7.778 15.910 -10.881 1.00 87.62 179 LEU A CA 1
ATOM 1375 C C . LEU A 1 179 ? -8.380 15.546 -12.248 1.00 87.62 179 LEU A C 1
ATOM 1377 O O . LEU A 1 179 ? -7.732 14.844 -13.032 1.00 87.62 179 LEU A O 1
ATOM 1381 N N . LEU A 1 180 ? -9.614 15.983 -12.527 1.00 91.25 180 LEU A N 1
ATOM 1382 C CA . LEU A 1 180 ? -10.414 15.598 -13.694 1.00 91.25 180 LEU A CA 1
ATOM 1383 C C . LEU A 1 180 ? -10.524 14.071 -13.860 1.00 91.25 180 LEU A C 1
ATOM 1385 O O . LEU A 1 180 ? -10.563 13.551 -14.975 1.00 91.25 180 LEU A O 1
ATOM 1389 N N . THR A 1 181 ? -10.522 13.333 -12.748 1.00 87.69 181 THR A N 1
ATOM 1390 C CA . THR A 1 181 ? -10.619 11.870 -12.740 1.00 87.69 181 THR A CA 1
ATOM 1391 C C . THR A 1 181 ? -11.019 11.340 -11.369 1.00 87.69 181 THR A C 1
ATOM 1393 O O . THR A 1 181 ? -10.747 11.944 -10.330 1.00 87.69 181 THR A O 1
ATOM 1396 N N . THR A 1 182 ? -11.600 10.145 -11.358 1.00 86.56 182 THR A N 1
ATOM 1397 C CA . THR A 1 182 ? -11.756 9.329 -10.152 1.00 86.56 182 THR A CA 1
ATOM 1398 C C . THR A 1 182 ? -10.586 8.375 -9.944 1.00 86.56 182 THR A C 1
ATOM 1400 O O . THR A 1 182 ? -10.454 7.824 -8.857 1.00 86.56 182 THR A O 1
ATOM 1403 N N . ASP A 1 183 ? -9.727 8.173 -10.939 1.00 86.06 183 ASP A N 1
ATOM 1404 C CA . ASP A 1 183 ? -8.538 7.330 -10.842 1.00 86.06 183 ASP A CA 1
ATOM 1405 C C . ASP A 1 183 ? -7.344 8.153 -10.340 1.00 86.06 183 ASP A C 1
ATOM 1407 O O . ASP A 1 183 ? -6.618 8.789 -11.105 1.00 86.06 183 ASP A O 1
ATOM 1411 N N . TRP A 1 184 ? -7.179 8.178 -9.018 1.00 86.56 184 TRP A N 1
ATOM 1412 C CA . TRP A 1 184 ? -6.116 8.955 -8.376 1.00 86.56 184 TRP A CA 1
ATOM 1413 C C . TRP A 1 184 ? -4.762 8.284 -8.538 1.00 86.56 184 TRP A C 1
ATOM 1415 O O . TRP A 1 184 ? -3.760 8.984 -8.630 1.00 86.56 184 TRP A O 1
ATOM 1425 N N . CYS A 1 185 ? -4.746 6.955 -8.660 1.00 84.94 185 CYS A N 1
ATOM 1426 C CA . CYS A 1 185 ? -3.545 6.214 -9.010 1.00 84.94 185 CYS A CA 1
ATOM 1427 C C . CYS A 1 185 ? -3.007 6.651 -10.356 1.00 84.94 185 CYS A C 1
ATOM 1429 O O . CYS A 1 185 ? -1.796 6.674 -10.525 1.00 84.94 185 CYS A O 1
ATOM 1431 N N . ARG A 1 186 ? -3.899 7.057 -11.275 1.00 76.94 186 ARG A N 1
ATOM 1432 C CA . ARG A 1 186 ? -3.519 7.530 -12.599 1.00 76.94 186 ARG A CA 1
ATOM 1433 C C . ARG A 1 186 ? -2.981 8.969 -12.661 1.00 76.94 186 ARG A C 1
ATOM 1435 O O . ARG A 1 186 ? -2.445 9.381 -13.688 1.00 76.94 186 ARG A O 1
ATOM 1442 N N . LYS A 1 187 ? -3.172 9.775 -11.616 1.00 73.12 187 LYS A N 1
ATOM 1443 C CA . LYS A 1 187 ? -2.858 11.220 -11.643 1.00 73.12 187 LYS A CA 1
ATOM 1444 C C . LYS A 1 187 ? -1.931 11.691 -10.537 1.00 73.12 187 LYS A C 1
ATOM 1446 O O . LYS A 1 187 ? -1.327 12.745 -10.699 1.00 73.12 187 LYS A O 1
ATOM 1451 N N . LEU A 1 188 ? -1.848 10.964 -9.429 1.00 67.62 188 LEU A N 1
ATOM 1452 C CA . LEU A 1 188 ? -0.974 11.311 -8.319 1.00 67.62 188 LEU A CA 1
ATOM 1453 C C . LEU A 1 188 ? 0.329 10.517 -8.441 1.00 67.62 188 LEU A C 1
ATOM 1455 O O . LEU A 1 188 ? 0.265 9.291 -8.565 1.00 67.62 188 LEU A O 1
ATOM 1459 N N . PRO A 1 189 ? 1.497 11.181 -8.393 1.00 61.69 189 PRO A N 1
ATOM 1460 C CA . PRO A 1 189 ? 2.762 10.470 -8.367 1.00 61.69 189 PRO A CA 1
ATOM 1461 C C . PRO A 1 189 ? 2.831 9.637 -7.087 1.00 61.69 189 PRO A C 1
ATOM 1463 O O . PRO A 1 189 ? 2.537 10.121 -5.989 1.00 61.69 189 PRO A O 1
ATOM 1466 N N . ILE A 1 190 ? 3.219 8.371 -7.224 1.00 63.28 190 ILE A N 1
ATOM 1467 C CA . ILE A 1 190 ? 3.531 7.531 -6.072 1.00 63.28 190 ILE A CA 1
ATOM 1468 C C . ILE A 1 190 ? 5.030 7.421 -5.973 1.00 63.28 190 ILE A C 1
ATOM 1470 O O . ILE A 1 190 ? 5.705 6.801 -6.799 1.00 63.28 190 ILE A O 1
ATOM 1474 N N . TYR A 1 191 ? 5.521 8.014 -4.901 1.00 60.72 191 TYR A N 1
ATOM 1475 C CA . TYR A 1 191 ? 6.911 7.939 -4.531 1.00 60.72 191 TYR A CA 1
ATOM 1476 C C . TYR A 1 191 ? 7.134 6.687 -3.709 1.00 60.72 191 TYR A C 1
ATOM 1478 O O . TYR A 1 191 ? 6.543 6.487 -2.642 1.00 60.72 191 TYR A O 1
ATOM 1486 N N . MET A 1 192 ? 8.015 5.837 -4.213 1.00 58.12 192 MET A N 1
ATOM 1487 C CA . MET A 1 192 ? 8.511 4.724 -3.429 1.00 58.12 192 MET A CA 1
ATOM 1488 C C . MET A 1 192 ? 9.495 5.285 -2.423 1.00 58.12 192 MET A C 1
ATOM 1490 O O . MET A 1 192 ? 10.582 5.733 -2.773 1.00 58.12 192 MET A O 1
ATOM 1494 N N . SER A 1 193 ? 9.099 5.270 -1.159 1.00 49.25 193 SER A N 1
ATOM 1495 C CA . SER A 1 193 ? 10.042 5.496 -0.075 1.00 49.25 193 SER A CA 1
ATOM 1496 C C . SER A 1 193 ? 10.544 4.134 0.382 1.00 49.25 193 SER A C 1
ATOM 1498 O O . SER A 1 193 ? 9.759 3.326 0.884 1.00 49.25 193 SER A O 1
ATOM 1500 N N . LEU A 1 194 ? 11.841 3.878 0.221 1.00 51.16 194 LEU A N 1
ATOM 1501 C CA . LEU A 1 194 ? 12.510 2.864 1.031 1.00 51.16 194 LEU A CA 1
ATOM 1502 C C . LEU A 1 194 ? 12.568 3.331 2.495 1.00 51.16 194 LEU A C 1
ATOM 1504 O O . LEU A 1 194 ? 12.353 4.516 2.782 1.00 51.16 194 LEU A O 1
ATOM 1508 N N . PRO A 1 195 ? 12.833 2.418 3.446 1.00 46.91 195 PRO A N 1
ATOM 1509 C CA . PRO A 1 195 ? 13.155 2.806 4.810 1.00 46.91 195 PRO A CA 1
ATOM 1510 C C . PRO A 1 195 ? 14.254 3.888 4.814 1.00 46.91 195 PRO A C 1
ATOM 1512 O O . PRO A 1 195 ? 15.199 3.780 4.034 1.00 46.91 195 PRO A O 1
ATOM 1515 N N . PRO A 1 196 ? 14.205 4.910 5.692 1.00 45.31 196 PRO A N 1
ATOM 1516 C CA . PRO A 1 196 ? 15.100 6.072 5.580 1.00 45.31 196 PRO A CA 1
ATOM 1517 C C . PRO A 1 196 ? 16.577 5.779 5.888 1.00 45.31 196 PRO A C 1
ATOM 1519 O O . PRO A 1 196 ? 17.387 6.692 5.899 1.00 45.31 196 PRO A O 1
ATOM 1522 N N . THR A 1 197 ? 16.918 4.534 6.221 1.00 44.09 197 THR A N 1
ATOM 1523 C CA . THR A 1 197 ? 18.298 4.053 6.388 1.00 44.09 197 THR A CA 1
ATOM 1524 C C . THR A 1 197 ? 18.935 3.638 5.060 1.00 44.09 197 THR A C 1
ATOM 1526 O O . THR A 1 197 ? 20.111 3.298 5.024 1.00 44.09 197 THR A O 1
ATOM 1529 N N . GLN A 1 198 ? 18.170 3.645 3.966 1.00 58.25 198 GLN A N 1
ATOM 1530 C CA . GLN A 1 198 ? 18.612 3.233 2.643 1.00 58.25 198 GLN A CA 1
ATOM 1531 C C . GLN A 1 198 ? 18.278 4.330 1.635 1.00 58.25 198 GLN A C 1
ATOM 1533 O O . GLN A 1 198 ? 17.124 4.519 1.252 1.00 58.25 198 GLN A O 1
ATOM 1538 N N . HIS A 1 199 ? 19.301 5.062 1.202 1.00 65.50 199 HIS A N 1
ATOM 1539 C CA . HIS A 1 199 ? 19.168 5.993 0.088 1.00 65.50 199 HIS A CA 1
ATOM 1540 C C . HIS A 1 199 ? 19.210 5.197 -1.213 1.00 65.50 199 HIS A C 1
ATOM 1542 O O . HIS A 1 199 ? 20.120 4.399 -1.414 1.00 65.50 199 HIS A O 1
ATOM 1548 N N . ILE A 1 200 ? 18.237 5.391 -2.100 1.00 71.06 200 ILE A N 1
ATOM 1549 C CA . ILE A 1 200 ? 18.310 4.827 -3.449 1.00 71.06 200 ILE A CA 1
ATOM 1550 C C . ILE A 1 200 ? 19.179 5.776 -4.273 1.00 71.06 200 ILE A C 1
ATOM 1552 O O . ILE A 1 200 ? 18.822 6.938 -4.440 1.00 71.06 200 ILE A O 1
ATOM 1556 N N . SER A 1 201 ? 20.313 5.302 -4.781 1.00 78.25 201 SER A N 1
ATOM 1557 C CA . SER A 1 201 ? 21.155 6.084 -5.694 1.00 78.25 201 SER A CA 1
ATOM 1558 C C . SER A 1 201 ? 20.630 6.037 -7.126 1.00 78.25 201 SER A C 1
ATOM 1560 O O . SER A 1 201 ? 20.792 6.992 -7.880 1.00 78.25 201 SER A O 1
ATOM 1562 N N . LYS A 1 202 ? 19.998 4.922 -7.505 1.00 83.75 202 LYS A N 1
ATOM 1563 C CA . LYS A 1 202 ? 19.492 4.680 -8.855 1.00 83.75 202 LYS A CA 1
ATOM 1564 C C . LYS A 1 202 ? 18.312 3.721 -8.827 1.00 83.75 202 LYS A C 1
ATOM 1566 O O . LYS A 1 202 ? 18.342 2.725 -8.106 1.00 83.75 202 LYS A O 1
ATOM 1571 N N . ALA A 1 203 ? 17.312 3.974 -9.664 1.00 87.50 203 ALA A N 1
ATOM 1572 C CA . ALA A 1 203 ? 16.218 3.042 -9.908 1.00 87.50 203 ALA A CA 1
ATOM 1573 C C . ALA A 1 203 ? 16.087 2.759 -11.412 1.00 87.50 203 ALA A C 1
ATOM 1575 O O . ALA A 1 203 ? 16.228 3.657 -12.239 1.00 87.50 203 ALA A O 1
ATOM 1576 N N . THR A 1 204 ? 15.871 1.498 -11.784 1.00 91.31 204 THR A N 1
ATOM 1577 C CA . THR A 1 204 ? 15.815 1.044 -13.181 1.00 91.31 204 THR A CA 1
ATOM 1578 C C . THR A 1 204 ? 14.632 0.109 -13.385 1.00 91.31 204 THR A C 1
ATOM 1580 O O . THR A 1 204 ? 14.473 -0.866 -12.659 1.00 91.31 204 THR A O 1
ATOM 1583 N N . LEU A 1 205 ? 13.815 0.385 -14.397 1.00 93.31 205 LEU A N 1
ATOM 1584 C CA . LEU A 1 205 ? 12.792 -0.534 -14.886 1.00 93.31 205 LEU A CA 1
ATOM 1585 C C . LEU A 1 205 ? 13.424 -1.590 -15.777 1.00 93.31 205 LEU A C 1
ATOM 1587 O O . LEU A 1 205 ? 14.227 -1.255 -16.651 1.00 93.31 205 LEU A O 1
ATOM 1591 N N . ILE A 1 206 ? 13.011 -2.836 -15.596 1.00 94.88 206 ILE A N 1
ATOM 1592 C CA . ILE A 1 206 ? 13.502 -3.999 -16.320 1.00 94.88 206 ILE A CA 1
ATOM 1593 C C . ILE A 1 206 ? 12.313 -4.866 -16.722 1.00 94.88 206 ILE A C 1
ATOM 1595 O O . ILE A 1 206 ? 11.543 -5.320 -15.878 1.00 94.88 206 ILE A O 1
ATOM 1599 N N . TYR A 1 207 ? 12.179 -5.112 -18.023 1.00 95.62 207 TYR A N 1
ATOM 1600 C CA . TYR A 1 207 ? 11.207 -6.051 -18.576 1.00 95.62 207 TYR A CA 1
ATOM 1601 C C . TYR A 1 207 ? 11.844 -6.814 -19.740 1.00 95.62 207 TYR A C 1
ATOM 1603 O O . TYR A 1 207 ? 12.076 -6.248 -20.812 1.00 95.62 207 TYR A O 1
ATOM 1611 N N . GLY A 1 208 ? 12.178 -8.087 -19.511 1.00 93.38 208 GLY A N 1
ATOM 1612 C CA . GLY A 1 208 ? 13.016 -8.856 -20.434 1.00 93.38 208 GLY A CA 1
ATOM 1613 C C . GLY A 1 208 ? 14.359 -8.154 -20.662 1.00 93.38 208 GLY A C 1
ATOM 1614 O O . GLY A 1 208 ? 15.088 -7.870 -19.714 1.00 93.38 208 GLY A O 1
ATOM 1615 N N . GLU A 1 209 ? 14.664 -7.825 -21.917 1.00 93.94 209 GLU A N 1
ATOM 1616 C CA . GLU A 1 209 ? 15.882 -7.089 -22.294 1.00 93.94 209 GLU A CA 1
ATOM 1617 C C . GLU A 1 209 ? 15.731 -5.561 -22.194 1.00 93.94 209 GLU A C 1
ATOM 1619 O O . GLU A 1 209 ? 16.722 -4.825 -22.211 1.00 93.94 209 GLU A O 1
ATOM 1624 N N . ARG A 1 210 ? 14.497 -5.052 -22.076 1.00 95.50 210 ARG A N 1
ATOM 1625 C CA . ARG A 1 210 ? 14.230 -3.612 -22.052 1.00 95.50 210 ARG A CA 1
ATOM 1626 C C . ARG A 1 210 ? 14.588 -3.033 -20.689 1.00 95.50 210 ARG A C 1
ATOM 1628 O O . ARG A 1 210 ? 14.081 -3.487 -19.664 1.00 95.50 210 ARG A O 1
ATOM 1635 N N . ARG A 1 211 ? 15.398 -1.971 -20.696 1.00 95.06 211 ARG A N 1
ATOM 1636 C CA . ARG A 1 211 ? 15.802 -1.227 -19.497 1.00 95.06 211 ARG A CA 1
ATOM 1637 C C . ARG A 1 211 ? 15.519 0.267 -19.632 1.00 95.06 211 ARG A C 1
ATOM 1639 O O . ARG A 1 211 ? 15.750 0.839 -20.696 1.00 95.06 211 ARG A O 1
ATOM 1646 N N . ARG A 1 212 ? 15.040 0.903 -18.559 1.00 93.75 212 ARG A N 1
ATOM 1647 C CA . ARG A 1 212 ? 14.925 2.369 -18.457 1.00 93.75 212 ARG A CA 1
ATOM 1648 C C . ARG A 1 212 ? 15.287 2.838 -17.060 1.00 93.75 212 ARG A C 1
ATOM 1650 O O . ARG A 1 212 ? 14.655 2.440 -16.089 1.00 93.75 212 ARG A O 1
ATOM 1657 N N . GLU A 1 213 ? 16.265 3.720 -16.984 1.00 90.56 213 GLU A N 1
ATOM 1658 C CA . GLU A 1 213 ? 16.616 4.411 -15.750 1.00 90.56 213 GLU A CA 1
ATOM 1659 C C . GLU A 1 213 ? 15.556 5.461 -15.405 1.00 90.56 213 GLU A C 1
ATOM 1661 O O . GLU A 1 213 ? 15.060 6.164 -16.288 1.00 90.56 213 GLU A O 1
ATOM 1666 N N . LEU A 1 214 ? 15.174 5.520 -14.131 1.00 85.94 214 LEU A N 1
ATOM 1667 C CA . LEU A 1 214 ? 14.258 6.527 -13.616 1.00 85.94 214 LEU A CA 1
ATOM 1668 C C . LEU A 1 214 ? 15.033 7.751 -13.141 1.00 85.94 214 LEU A C 1
ATOM 1670 O O . LEU A 1 214 ? 16.118 7.636 -12.571 1.00 85.94 214 LEU A O 1
ATOM 1674 N N . THR A 1 215 ? 14.434 8.918 -13.331 1.00 79.38 215 THR A N 1
ATOM 1675 C CA . THR A 1 215 ? 14.958 10.175 -12.804 1.00 79.38 215 THR A CA 1
ATOM 1676 C C . THR A 1 215 ? 14.644 10.275 -11.313 1.00 79.38 215 THR A C 1
ATOM 1678 O O . THR A 1 215 ? 13.535 9.952 -10.882 1.00 79.38 215 THR A O 1
ATOM 1681 N N . HIS A 1 216 ? 15.637 10.693 -10.527 1.00 75.31 216 HIS A N 1
ATOM 1682 C CA . HIS A 1 216 ? 15.448 11.026 -9.117 1.00 75.31 216 HIS A CA 1
ATOM 1683 C C . HIS A 1 216 ? 14.613 12.303 -9.005 1.00 75.31 216 HIS A C 1
ATOM 1685 O O . HIS A 1 216 ? 14.855 13.271 -9.725 1.00 75.31 216 HIS A O 1
ATOM 1691 N N . ASP A 1 217 ? 13.619 12.283 -8.126 1.00 70.12 217 ASP A N 1
ATOM 1692 C CA . ASP A 1 217 ? 12.849 13.460 -7.756 1.00 70.12 217 ASP A CA 1
ATOM 1693 C C . ASP A 1 217 ? 13.427 14.056 -6.470 1.00 70.12 217 ASP A C 1
ATOM 1695 O O . ASP A 1 217 ? 13.330 13.472 -5.384 1.00 70.12 217 ASP A O 1
ATOM 1699 N N . GLU A 1 218 ? 14.010 15.246 -6.605 1.00 66.31 218 GLU A N 1
ATOM 1700 C CA . GLU A 1 218 ? 14.630 15.981 -5.506 1.00 66.31 218 GLU A CA 1
ATOM 1701 C C . GLU A 1 218 ? 13.621 16.349 -4.408 1.00 66.31 218 GLU A C 1
ATOM 1703 O O . GLU A 1 218 ? 13.990 16.399 -3.234 1.00 66.31 218 GLU A O 1
ATOM 1708 N N . PHE A 1 219 ? 12.342 16.564 -4.751 1.00 62.16 219 PHE A N 1
ATOM 1709 C CA . PHE A 1 219 ? 11.326 16.990 -3.785 1.00 62.16 219 PHE A CA 1
ATOM 1710 C C . PHE A 1 219 ? 10.907 15.859 -2.843 1.00 62.16 219 PHE A C 1
ATOM 1712 O O . PHE A 1 219 ? 10.806 16.049 -1.630 1.00 62.16 219 PHE A O 1
ATOM 1719 N N . SER A 1 220 ? 10.667 14.668 -3.391 1.00 58.62 220 SER A N 1
ATOM 1720 C CA . SER A 1 220 ? 10.300 13.485 -2.608 1.00 58.62 220 SER A CA 1
ATOM 1721 C C . SER A 1 220 ? 11.504 12.704 -2.077 1.00 58.62 220 SER A C 1
ATOM 1723 O O . SER A 1 220 ? 11.316 11.765 -1.297 1.00 58.62 220 SER A O 1
ATOM 1725 N N . ASN A 1 221 ? 12.723 13.083 -2.484 1.00 62.38 221 ASN A N 1
ATOM 1726 C CA . ASN A 1 221 ? 13.954 12.327 -2.263 1.00 62.38 221 ASN A CA 1
ATOM 1727 C C . ASN A 1 221 ? 13.768 10.840 -2.619 1.00 62.38 221 ASN A C 1
ATOM 1729 O O . ASN A 1 221 ? 14.066 9.935 -1.833 1.00 62.38 221 ASN A O 1
ATOM 1733 N N . GLY A 1 222 ? 13.199 10.598 -3.797 1.00 69.81 222 GLY A N 1
ATOM 1734 C CA . GLY A 1 222 ? 12.780 9.279 -4.247 1.00 69.81 222 GLY A CA 1
ATOM 1735 C C . GLY A 1 222 ? 12.761 9.175 -5.765 1.00 69.81 222 GLY A C 1
ATOM 1736 O O . GLY A 1 222 ? 13.294 10.021 -6.473 1.00 69.81 222 GLY A O 1
ATOM 1737 N N . PHE A 1 223 ? 12.154 8.109 -6.272 1.00 72.38 223 PHE A N 1
ATOM 1738 C CA . PHE A 1 223 ? 11.951 7.914 -7.705 1.00 72.38 223 PHE A CA 1
ATOM 1739 C C . PHE A 1 223 ? 10.453 7.842 -7.969 1.00 72.38 223 PHE A C 1
ATOM 1741 O O . PHE A 1 223 ? 9.729 7.121 -7.271 1.00 72.38 223 PHE A O 1
ATOM 1748 N N . GLU A 1 224 ? 9.986 8.589 -8.966 1.00 71.19 224 GLU A N 1
ATOM 1749 C CA . GLU A 1 224 ? 8.605 8.495 -9.424 1.00 71.19 224 GLU A CA 1
ATOM 1750 C C . GLU A 1 224 ? 8.393 7.121 -10.068 1.00 71.19 224 GLU A C 1
ATOM 1752 O O . GLU A 1 224 ? 9.021 6.785 -11.075 1.00 71.19 224 GLU A O 1
ATOM 1757 N N . SER A 1 225 ? 7.524 6.296 -9.477 1.00 68.06 225 SER A N 1
ATOM 1758 C CA . SER A 1 225 ? 7.181 5.018 -10.093 1.00 68.06 225 SER A CA 1
ATOM 1759 C C . SER A 1 225 ? 6.284 5.263 -11.309 1.00 68.06 225 SER A C 1
ATOM 1761 O O . SER A 1 225 ? 5.240 5.905 -11.167 1.00 68.06 225 SER A O 1
ATOM 1763 N N . PRO A 1 226 ? 6.608 4.719 -12.495 1.00 74.44 226 PRO A N 1
ATOM 1764 C CA . PRO A 1 226 ? 5.831 4.914 -13.714 1.00 74.44 226 PRO A CA 1
ATOM 1765 C C . PRO A 1 226 ? 4.604 3.994 -13.728 1.00 74.44 226 PRO A C 1
ATOM 1767 O O . PRO A 1 226 ? 4.349 3.290 -14.704 1.00 74.44 226 PRO A O 1
ATOM 1770 N N . LEU A 1 227 ? 3.820 3.999 -12.647 1.00 76.62 227 LEU A N 1
ATOM 1771 C CA . LEU A 1 227 ? 2.585 3.218 -12.521 1.00 76.62 227 LEU A CA 1
ATOM 1772 C C . LEU A 1 227 ? 1.641 3.472 -13.699 1.00 76.62 227 LEU A C 1
ATOM 1774 O O . LEU A 1 227 ? 0.911 2.577 -14.116 1.00 76.62 227 LEU A O 1
ATOM 1778 N N . LEU A 1 228 ? 1.726 4.682 -14.250 1.00 70.94 228 LEU A N 1
ATOM 1779 C CA . LEU A 1 228 ? 0.887 5.229 -15.307 1.00 70.94 228 LEU A CA 1
ATOM 1780 C C . LEU A 1 228 ? 1.283 4.822 -16.712 1.00 70.94 228 LEU A C 1
ATOM 1782 O O . LEU A 1 228 ? 0.494 5.038 -17.627 1.00 70.94 228 LEU A O 1
ATOM 1786 N N . ASP A 1 229 ? 2.511 4.344 -16.899 1.00 81.56 229 ASP A N 1
ATOM 1787 C CA . ASP A 1 229 ? 3.075 4.131 -18.223 1.00 81.56 229 ASP A CA 1
ATOM 1788 C C . ASP A 1 229 ? 2.591 2.776 -18.760 1.00 81.56 229 ASP A C 1
ATOM 1790 O O . ASP A 1 229 ? 3.094 1.730 -18.327 1.00 81.56 229 ASP A O 1
ATOM 1794 N N . PRO A 1 230 ? 1.618 2.756 -19.695 1.00 82.44 230 PRO A N 1
ATOM 1795 C CA . PRO A 1 230 ? 1.080 1.505 -20.215 1.00 82.44 230 PRO A CA 1
ATOM 1796 C C . PRO A 1 230 ? 2.115 0.758 -21.063 1.00 82.44 230 PRO A C 1
ATOM 1798 O O . PRO A 1 230 ? 1.905 -0.405 -21.393 1.00 82.44 230 PRO A O 1
ATOM 1801 N N . ALA A 1 231 ? 3.241 1.394 -21.415 1.00 89.44 231 ALA A N 1
ATOM 1802 C CA . ALA A 1 231 ? 4.319 0.735 -22.134 1.00 89.44 231 ALA A CA 1
ATOM 1803 C C . ALA A 1 231 ? 5.091 -0.272 -21.265 1.00 89.44 231 ALA A C 1
ATOM 1805 O O . ALA A 1 231 ? 5.929 -0.989 -21.812 1.00 89.44 231 ALA A O 1
ATOM 1806 N N . TRP A 1 232 ? 4.859 -0.314 -19.947 1.00 92.25 232 TRP A N 1
ATOM 1807 C CA . TRP A 1 232 ? 5.487 -1.262 -19.026 1.00 92.25 232 TRP A CA 1
ATOM 1808 C C . TRP A 1 232 ? 4.446 -2.226 -18.440 1.00 92.25 232 TRP A C 1
ATOM 1810 O O . TRP A 1 232 ? 3.559 -1.792 -17.692 1.00 92.25 232 TRP A O 1
ATOM 1820 N N . PRO A 1 233 ? 4.546 -3.531 -18.756 1.00 93.75 233 PRO A N 1
ATOM 1821 C CA . PRO A 1 233 ? 3.674 -4.562 -18.196 1.00 93.75 233 PRO A CA 1
ATOM 1822 C C . PRO A 1 233 ? 3.817 -4.694 -16.677 1.00 93.75 233 PRO A C 1
ATOM 1824 O O . PRO A 1 233 ? 4.825 -4.277 -16.105 1.00 93.75 233 PRO A O 1
ATOM 1827 N N . ASP A 1 234 ? 2.838 -5.316 -16.024 1.00 94.31 234 ASP A N 1
ATOM 1828 C CA . ASP A 1 234 ? 2.829 -5.512 -14.566 1.00 94.31 234 ASP A CA 1
ATOM 1829 C C . ASP A 1 234 ? 4.017 -6.336 -14.052 1.00 94.31 234 ASP A C 1
ATOM 1831 O O . ASP A 1 234 ? 4.4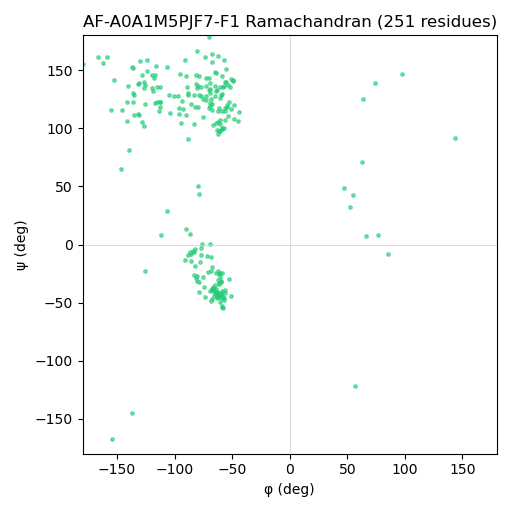91 -6.101 -12.943 1.00 94.31 234 ASP A O 1
ATOM 1835 N N . ASP A 1 235 ? 4.559 -7.232 -14.878 1.00 95.00 235 ASP A N 1
ATOM 1836 C CA . ASP A 1 235 ? 5.745 -8.038 -14.556 1.00 95.00 235 ASP A CA 1
ATOM 1837 C C . ASP A 1 235 ? 7.068 -7.269 -14.652 1.00 95.00 235 ASP A C 1
ATOM 1839 O O . ASP A 1 235 ? 8.134 -7.828 -14.397 1.00 95.00 235 ASP A O 1
ATOM 1843 N N . THR A 1 236 ? 7.026 -5.983 -15.006 1.00 95.38 236 THR A N 1
ATOM 1844 C CA . THR A 1 236 ? 8.212 -5.124 -14.982 1.00 95.38 236 THR A CA 1
ATOM 1845 C C . THR A 1 236 ? 8.778 -5.074 -13.568 1.00 95.38 236 THR A C 1
ATOM 1847 O O . THR A 1 236 ? 8.068 -4.752 -12.613 1.00 95.38 236 THR A O 1
ATOM 1850 N N . LEU A 1 237 ? 10.072 -5.342 -13.437 1.00 93.88 237 LEU A N 1
ATOM 1851 C CA . LEU A 1 237 ? 10.798 -5.134 -12.197 1.00 93.88 237 LEU A CA 1
ATOM 1852 C C . LEU A 1 237 ? 11.327 -3.713 -12.160 1.00 93.88 237 LEU A C 1
ATOM 1854 O O . LEU A 1 237 ? 11.975 -3.242 -13.088 1.00 93.88 237 LEU A O 1
ATOM 1858 N N . LEU A 1 238 ? 11.080 -3.040 -11.055 1.00 90.62 238 LEU A N 1
ATOM 1859 C CA . LEU A 1 238 ? 11.820 -1.870 -10.665 1.00 90.62 238 LEU A CA 1
ATOM 1860 C C . LEU A 1 238 ? 12.944 -2.296 -9.728 1.00 90.62 238 LEU A C 1
ATOM 1862 O O . LEU A 1 238 ? 12.701 -2.559 -8.552 1.00 90.62 238 LEU A O 1
ATOM 1866 N N . GLU A 1 239 ? 14.167 -2.325 -10.237 1.00 90.31 239 GLU A N 1
ATOM 1867 C CA . GLU A 1 239 ? 15.363 -2.579 -9.444 1.00 90.31 239 GLU A CA 1
ATOM 1868 C C . GLU A 1 239 ? 15.940 -1.278 -8.894 1.00 90.31 239 GLU A C 1
ATOM 1870 O O . GLU A 1 239 ? 16.074 -0.278 -9.601 1.00 90.31 239 GLU A O 1
ATOM 1875 N N . MET A 1 240 ? 16.311 -1.309 -7.622 1.00 86.06 240 MET A N 1
ATOM 1876 C CA . MET A 1 240 ? 16.901 -0.200 -6.892 1.00 86.06 240 MET A CA 1
ATOM 1877 C C . MET A 1 240 ? 18.346 -0.546 -6.547 1.00 86.06 240 MET A C 1
ATOM 1879 O O . MET A 1 240 ? 18.657 -1.647 -6.080 1.00 86.06 240 MET A O 1
ATOM 1883 N N . GLN A 1 241 ? 19.231 0.419 -6.758 1.00 85.06 241 GLN A N 1
ATOM 1884 C CA . GLN A 1 241 ? 20.587 0.397 -6.236 1.00 85.06 241 GLN A CA 1
ATOM 1885 C C . GLN A 1 241 ? 20.626 1.279 -5.000 1.00 85.06 241 GLN A C 1
ATOM 1887 O O . GLN A 1 241 ? 20.178 2.427 -5.017 1.00 85.06 241 GLN A O 1
ATOM 1892 N N . LEU A 1 242 ? 21.140 0.713 -3.917 1.00 76.00 242 LEU A N 1
ATOM 1893 C CA . LEU A 1 242 ? 21.324 1.436 -2.673 1.00 76.00 242 LEU A CA 1
ATOM 1894 C C . LEU A 1 242 ? 22.610 2.258 -2.771 1.00 76.00 242 LEU A C 1
ATOM 1896 O O . LEU A 1 242 ? 23.642 1.762 -3.227 1.00 76.00 242 LEU A O 1
ATOM 1900 N N . ALA A 1 243 ? 22.547 3.516 -2.353 1.00 69.31 243 ALA A N 1
ATOM 1901 C CA . ALA A 1 243 ? 23.734 4.305 -2.099 1.00 69.31 243 ALA A CA 1
ATOM 1902 C C . ALA A 1 243 ? 24.508 3.674 -0.927 1.00 69.31 243 ALA A C 1
ATOM 1904 O O . ALA A 1 243 ? 23.888 3.106 -0.020 1.00 69.31 243 ALA A O 1
ATOM 1905 N N . PRO A 1 244 ? 25.846 3.778 -0.916 1.00 65.06 244 PRO A N 1
ATOM 1906 C CA . PRO A 1 244 ? 26.616 3.460 0.277 1.00 65.06 244 PRO A CA 1
ATOM 1907 C C . PRO A 1 244 ? 26.103 4.299 1.456 1.00 65.06 244 PRO A C 1
ATOM 1909 O O . PRO A 1 244 ? 25.760 5.470 1.288 1.00 65.06 244 PRO A O 1
ATOM 1912 N N . GLU A 1 245 ? 26.015 3.676 2.631 1.00 56.84 245 GLU A N 1
ATOM 1913 C CA . GLU A 1 245 ? 25.537 4.314 3.857 1.00 56.84 245 GLU A CA 1
ATOM 1914 C C . GLU A 1 245 ? 26.319 5.611 4.106 1.00 56.84 245 GLU A C 1
ATOM 1916 O O . GLU A 1 245 ? 27.552 5.605 4.157 1.00 56.84 245 GLU A O 1
ATOM 1921 N N . MET A 1 246 ? 25.615 6.744 4.203 1.00 53.00 246 MET A N 1
ATOM 1922 C CA . MET A 1 246 ? 26.268 7.992 4.581 1.00 53.00 246 MET A CA 1
ATOM 1923 C C . MET A 1 246 ? 26.773 7.841 6.020 1.00 53.00 246 MET A C 1
ATOM 1925 O O . MET A 1 246 ? 25.976 7.481 6.890 1.00 53.00 246 MET A O 1
ATOM 1929 N N . PRO A 1 247 ? 28.058 8.122 6.306 1.00 47.84 247 PRO A N 1
ATOM 1930 C CA . PRO A 1 247 ? 28.542 8.092 7.676 1.00 47.84 247 PRO A CA 1
ATOM 1931 C C . PRO A 1 247 ? 27.718 9.073 8.514 1.00 47.84 247 PRO A C 1
ATOM 1933 O O . PRO A 1 247 ? 27.438 10.192 8.073 1.00 47.84 247 PRO A O 1
ATOM 1936 N N . ALA A 1 248 ? 27.309 8.637 9.709 1.00 45.12 248 ALA A N 1
ATOM 1937 C CA . ALA A 1 248 ? 26.591 9.483 10.654 1.00 45.12 248 ALA A CA 1
ATOM 1938 C C . ALA A 1 248 ? 27.336 10.821 10.828 1.00 45.12 248 ALA A C 1
ATOM 1940 O O . ALA A 1 248 ? 28.573 10.817 10.843 1.00 45.12 248 ALA A O 1
ATOM 1941 N N . PRO A 1 249 ? 26.624 11.959 10.948 1.00 45.50 249 PRO A N 1
ATOM 1942 C CA . PRO A 1 249 ? 27.275 13.241 11.161 1.00 45.50 249 PRO A CA 1
ATOM 1943 C C . PRO A 1 249 ? 28.176 13.127 12.388 1.00 45.50 249 PRO A C 1
ATOM 1945 O O . PRO A 1 249 ? 27.713 12.818 13.487 1.00 45.50 249 PRO A O 1
ATOM 1948 N N . VAL A 1 250 ? 29.476 13.330 12.175 1.00 45.34 250 VAL A N 1
ATOM 1949 C CA . VAL A 1 250 ? 30.456 13.395 13.255 1.00 45.34 250 VAL A CA 1
ATOM 1950 C C . VAL A 1 250 ? 30.007 14.539 14.152 1.00 45.34 250 VAL A C 1
ATOM 1952 O O . VAL A 1 250 ? 29.937 15.683 13.702 1.00 45.34 250 VAL A O 1
ATOM 1955 N N . ALA A 1 251 ? 29.629 14.222 15.391 1.00 44.69 251 ALA A N 1
ATOM 1956 C CA . ALA A 1 251 ? 29.327 15.239 16.382 1.00 44.69 251 ALA A CA 1
ATOM 1957 C C . ALA A 1 251 ? 30.544 16.167 16.472 1.00 44.69 251 ALA A C 1
ATOM 1959 O O . ALA A 1 251 ? 31.655 15.702 16.723 1.00 44.69 251 ALA A O 1
ATOM 1960 N N . ALA A 1 252 ? 30.344 17.454 16.187 1.00 44.50 252 ALA A N 1
ATOM 1961 C CA . ALA A 1 252 ? 31.382 18.450 16.384 1.00 44.50 252 ALA A CA 1
ATOM 1962 C C . ALA A 1 252 ? 31.704 18.494 17.884 1.00 44.50 252 ALA A C 1
ATOM 1964 O O . ALA A 1 252 ? 30.819 18.788 18.691 1.00 44.50 252 ALA A O 1
ATOM 1965 N N . SER A 1 253 ? 32.934 18.106 18.223 1.00 46.41 253 SER A N 1
ATOM 1966 C CA . SER A 1 253 ? 33.499 18.147 19.574 1.00 46.41 253 SER A CA 1
ATOM 1967 C C . SER A 1 253 ? 33.663 19.570 20.092 1.00 46.41 253 SER A C 1
ATOM 1969 O O . SER A 1 253 ? 33.999 20.457 19.273 1.00 46.41 253 SER A O 1
#

Foldseek 3Di:
DDDDDDDDDDDDDDDDDDPPPPPPPPPDPPPPPLPDDPAWAKAWPLLLVLLQVLCVVLCVLAVQFPAKKKAKDFQDLPDDPFCVPKWKWWDFPDDIHTWDQDRRRMTGDDDDVVSNVRRTIITISDHHRRIDIFIDFARPPFDPQKGFLSRVLSSQRSRLSSVLVPDDPVVLVVVCVVQVHNPCSQRPFDFDDDNPQWQFPWKWKDDPPDIDTFDQDPVSSGTGRPNNDPVHDRRIMIGTDTDPGDPDPDPDD

Sequence (253 aa):
MSLRLMQGAALVLVCGSLFSAAALAQEPPKAVEIKGMKDPELRLFRSVTTGLDTFDEYRELAPAVGTLRFRLKARESTLDKSTDTITLKIVGDSPAIPVAIEADGGFTIARNQSAYDENAELVFNRKRRQFMSIADIRTPGVPANARRLGDLRLECLVNIAIIKTEIPFLVRATINTFLLTTDWCRKLPIYMSLPPTQHISKATLIYGERRRELTHDEFSNGFESPLLDPAWPDDTLLEMQLAPEMPAPVAAS

Solvent-accessible surface area (backbone atoms only — not comparable to full-atom values): 15507 Å² total; per-residue (Å²): 133,89,82,86,89,80,91,84,90,80,91,78,91,74,95,72,86,77,78,77,78,75,77,77,76,74,73,71,79,74,74,79,75,72,72,82,66,80,60,48,33,74,43,54,37,50,25,52,47,47,20,53,51,43,47,64,73,49,32,84,41,40,72,74,45,90,72,78,30,32,30,64,40,68,68,49,93,85,54,83,80,73,47,90,78,57,49,41,30,42,43,49,90,58,83,68,43,78,43,71,68,46,97,88,32,30,34,63,78,79,91,51,69,66,43,45,74,60,61,8,28,38,41,37,78,44,52,50,74,47,58,44,79,39,59,48,62,70,56,78,91,61,52,93,55,38,45,45,42,12,23,55,45,43,31,39,50,21,45,50,44,21,50,63,59,70,48,56,68,69,58,52,50,50,50,27,61,72,68,72,41,86,58,55,66,70,73,50,86,50,66,57,75,63,63,93,87,49,50,72,70,44,41,32,40,37,48,90,90,50,72,45,77,54,66,76,36,82,89,77,73,28,38,68,54,68,73,67,42,83,91,56,59,47,82,21,32,38,39,48,40,69,42,81,78,76,77,74,81,76,77,84,127

Nearest PDB structures (foldseek):
  6arn-assembly1_A  TM=2.360E-01  e=1.545E+00  Escherichia coli UTI89
  5lng-assembly4_D  TM=3.102E-01  e=3.723E+00  Escherichia coli
  6w98-assembly1_A  TM=2.479E-01  e=7.527E+00  Mycobacteroides abscessus subsp. abscessus
  8fuk-assembly1_C  TM=9.336E-02  e=5.294E+00  Vibrio cholerae

Mean predicted aligned error: 12.49 Å

Radius of gyration: 29.43 Å; Cα contacts (8 Å, |Δi|>4): 360; chains: 1; bounding box: 55×74×106 Å